Protein AF-A0A9W6GJ66-F1 (afdb_monomer)

pLDDT: mean 73.42, std 18.82, range [24.86, 97.56]

Nearest PDB structures (foldseek):
  5x00-assembly1_A  TM=7.335E-01  e=1.268E-03  Vibrio cholerae M66-2
  5v6d-assembly3_F  TM=7.049E-01  e=3.807E-03  Neisseria gonorrhoeae NCCP11945
  8otz-assembly1_AV  TM=6.444E-01  e=1.129E-03  Bos taurus
  1s57-assembly1_A  TM=6.517E-01  e=3.020E-03  Arabidopsis thaliana
  1nb2-assembly1_A  TM=6.080E-01  e=1.441E-02  Virgibacillus halodenitrificans

Foldseek 3Di:
DVVVCVVCCVVCVVVVVVVCCCVVPPADVVRVLVDQKDKDKDFLLVLVVLQADPVQRFGLDPVLLVVLVVPPQDLPDDLPEFEAEPSSHTPDDSSSSSSCLVVVHRIHMYMYGDVDDSDPPPRPDDDDPVSSVSVLQSNQLNDQKKKKKFAQLQVVVVVVLVVLCVVQWAWPDKWKKAFPDLQLLLVLLCQLCVPPDDPVRSVVLSVVRSVGGSIMMMIMIGRRRQPADPVPQFRPVVVVSLQVQLVVCQVVGPPRDSDRGMDIGGHPVSRVSNVVSSVCSVVSRMDTD

Solvent-accessible surface area (backbone atoms only — not comparable to full-atom values): 15997 Å² total; per-residue (Å²): 106,74,67,56,53,44,48,48,58,39,50,52,40,48,52,46,39,52,47,40,48,57,66,65,40,97,48,56,69,74,54,57,71,69,38,71,61,49,79,48,77,42,50,40,68,60,46,53,57,52,30,45,39,78,92,77,69,35,43,67,48,51,64,49,53,54,50,59,72,64,67,82,67,64,93,82,58,74,68,52,76,24,30,19,16,84,75,45,33,77,74,41,48,53,62,25,55,49,46,37,60,74,68,69,48,71,59,43,58,35,31,33,27,66,88,50,71,83,58,91,80,54,64,64,65,83,68,50,75,65,55,51,48,51,48,51,50,51,59,36,53,74,48,31,63,39,29,34,36,34,28,39,65,36,52,90,47,43,68,63,53,48,51,66,43,49,76,80,22,56,71,77,44,76,43,41,36,39,30,84,42,65,66,33,36,42,54,45,52,47,62,70,37,67,88,81,45,54,71,67,56,42,48,57,51,35,69,54,52,68,74,45,60,52,35,39,36,39,38,34,26,40,63,45,72,58,53,56,38,92,88,76,62,31,21,49,64,51,49,52,52,50,52,49,52,44,60,77,41,45,89,77,25,81,89,62,50,98,73,54,39,52,47,68,38,44,36,71,70,46,20,53,49,47,52,49,51,68,71,45,33,57,86,42,46,30,43,83,108

Mean predicted aligned error: 15.12 Å

Sequence (289 aa):
MRKLKKSLNKRLKTLEEAKNYYFNYNKTYKEIENLKSLKIKIDLETLFLRNYNEKRQEFYSVELLNRWNSRNFERDSEIGLVVVDRNFRILDNFEGVCTAFLLELDEIEISIDFSREVSEGTAIGDLSKDECRAFIELKNRCHSEAVSIVWAPAIKHIDEIKEEIEKNYPILKTYNIAFKDKDAFANYVKKIYEYDGTEEFIRIKTERLVKSEFRIIGIIYEIGDLQIDSKKGDSIKVGNLKDHIRRSYRERVDNYIFDVVYHAAFSREECLHLSEVLKDAEKYGGEFL

Secondary structure (DSSP, 8-state):
-HHHHHHHHHHHHHHHHHHHHHHHSSS-HHHHTT-SEEEEEEEHHHHHHTTEETTTTEES-HHHHHHHHH----TT---PPEEE-TT--EEE-HHHHHHHHHTT-SEEEEEEESS----TT----PPPHHHHHHHHHHHHHT--EEEEEEEHHHHTTHHHHHHHHHTTS-EEEEEEEEESSHHHHHHHHHHHTTTT--HHHHHHHHHHHTTS-SEEEEEEEE--S--B-TTT--BHHHHHHHHHHHHHHTTTSTT--TTSSEEE--SHHHHHHHHHHHHTGGGGTEEE-

Radius of gyration: 22.35 Å; Cα contacts (8 Å, |Δi|>4): 423; chains: 1; bounding box: 52×54×55 Å

Structure (mmCIF, N/CA/C/O backbone):
data_AF-A0A9W6GJ66-F1
#
_entry.id   AF-A0A9W6GJ66-F1
#
loop_
_atom_site.group_PDB
_atom_site.id
_atom_site.type_symbol
_atom_site.label_atom_id
_atom_site.label_alt_id
_atom_site.label_comp_id
_atom_site.label_asym_id
_atom_site.label_entity_id
_atom_site.label_seq_id
_atom_site.pdbx_PDB_ins_code
_atom_site.Cartn_x
_atom_site.Cartn_y
_atom_site.Cartn_z
_atom_site.occupancy
_atom_site.B_iso_or_equiv
_atom_site.auth_seq_id
_atom_site.auth_comp_id
_atom_site.auth_asym_id
_atom_site.auth_atom_id
_atom_site.pdbx_PDB_model_num
ATOM 1 N N . MET A 1 1 ? -8.617 -13.103 6.193 1.00 28.34 1 MET A N 1
ATOM 2 C CA . MET A 1 1 ? -7.286 -13.701 6.476 1.00 28.34 1 MET A CA 1
ATOM 3 C C . MET A 1 1 ? -6.880 -14.879 5.589 1.00 28.34 1 MET A C 1
ATOM 5 O O . MET A 1 1 ? -5.752 -14.880 5.118 1.00 28.34 1 MET A O 1
ATOM 9 N N . ARG A 1 2 ? -7.755 -15.854 5.286 1.00 24.86 2 ARG A N 1
ATOM 10 C CA . ARG A 1 2 ? -7.408 -17.042 4.469 1.00 24.86 2 ARG A CA 1
ATOM 11 C C . ARG A 1 2 ? -6.819 -16.728 3.081 1.00 24.86 2 ARG A C 1
ATOM 13 O O . ARG A 1 2 ? -5.950 -17.463 2.646 1.00 24.86 2 ARG A O 1
ATOM 20 N N . LYS A 1 3 ? -7.250 -15.646 2.411 1.00 29.59 3 LYS A N 1
ATOM 21 C CA . LYS A 1 3 ? -6.735 -15.204 1.092 1.00 29.59 3 LYS A CA 1
ATOM 22 C C . LYS A 1 3 ? -5.376 -14.484 1.157 1.00 29.59 3 LYS A C 1
ATOM 24 O O . LYS A 1 3 ? -4.545 -14.709 0.293 1.00 29.59 3 LYS A O 1
ATOM 29 N N . LEU A 1 4 ? -5.116 -13.692 2.204 1.00 27.69 4 LEU A N 1
ATOM 30 C CA . LEU A 1 4 ? -3.837 -12.992 2.399 1.00 27.69 4 LEU A CA 1
ATOM 31 C C . LEU A 1 4 ? -2.766 -13.930 2.966 1.00 27.69 4 LEU A C 1
ATOM 33 O O . LEU A 1 4 ? -1.654 -13.939 2.471 1.00 27.69 4 LEU A O 1
ATOM 37 N N . LYS A 1 5 ? -3.133 -14.806 3.912 1.00 28.55 5 LYS A N 1
ATOM 38 C CA . LYS A 1 5 ? -2.297 -15.936 4.334 1.00 28.55 5 LYS A CA 1
ATOM 39 C C . LYS A 1 5 ? -2.097 -16.916 3.177 1.00 28.55 5 LYS A C 1
ATOM 41 O O . LYS A 1 5 ? -1.026 -17.473 3.077 1.00 28.55 5 LYS A O 1
ATOM 46 N N . LYS A 1 6 ? -3.062 -17.076 2.257 1.00 34.59 6 LYS A N 1
ATOM 47 C CA . LYS A 1 6 ? -2.843 -17.792 0.986 1.00 34.59 6 LYS A CA 1
ATOM 48 C C . LYS A 1 6 ? -1.909 -17.050 0.040 1.00 34.59 6 LYS A C 1
ATOM 50 O O . LYS A 1 6 ? -1.208 -17.747 -0.649 1.00 34.59 6 LYS A O 1
ATOM 55 N N . SER A 1 7 ? -1.904 -15.718 -0.026 1.00 33.66 7 SER A N 1
ATOM 56 C CA . SER A 1 7 ? -1.027 -14.946 -0.925 1.00 33.66 7 SER A CA 1
ATOM 57 C C . SER A 1 7 ? 0.393 -14.818 -0.367 1.00 33.66 7 SER A C 1
ATOM 59 O O . SER A 1 7 ? 1.343 -15.079 -1.083 1.00 33.66 7 SER A O 1
ATOM 61 N N . LEU A 1 8 ? 0.559 -14.564 0.934 1.00 33.91 8 LEU A N 1
ATOM 62 C CA . LEU A 1 8 ? 1.846 -14.626 1.631 1.00 33.91 8 LEU A CA 1
ATOM 63 C C . LEU A 1 8 ? 2.346 -16.063 1.735 1.00 33.91 8 LEU A C 1
ATOM 65 O O . LEU A 1 8 ? 3.458 -16.291 1.319 1.00 33.91 8 LEU A O 1
ATOM 69 N N . ASN A 1 9 ? 1.536 -17.062 2.101 1.00 37.25 9 ASN A N 1
ATOM 70 C CA . ASN A 1 9 ? 1.899 -18.482 1.931 1.00 37.25 9 ASN A CA 1
ATOM 71 C C . ASN A 1 9 ? 1.753 -18.959 0.474 1.00 37.25 9 ASN A C 1
ATOM 73 O O . ASN A 1 9 ? 1.707 -20.159 0.257 1.00 37.25 9 ASN A O 1
ATOM 77 N N . LYS A 1 10 ? 1.606 -18.079 -0.524 1.00 41.00 10 LYS A N 1
ATOM 78 C CA . LYS A 1 10 ? 1.820 -18.395 -1.949 1.00 41.00 10 LYS A CA 1
ATOM 79 C C . LYS A 1 10 ? 3.086 -17.702 -2.417 1.00 41.00 10 LYS A C 1
ATOM 81 O O . LYS A 1 10 ? 3.799 -18.314 -3.159 1.00 41.00 10 LYS A O 1
ATOM 86 N N . ARG A 1 11 ? 3.457 -16.526 -1.906 1.00 41.50 11 ARG A N 1
ATOM 87 C CA . ARG A 1 11 ? 4.724 -15.819 -2.165 1.00 41.50 11 ARG A CA 1
ATOM 88 C C . ARG A 1 11 ? 5.883 -16.411 -1.363 1.00 41.50 11 ARG A C 1
ATOM 90 O O . ARG A 1 11 ? 6.895 -16.744 -1.951 1.00 41.50 11 ARG A O 1
ATOM 97 N N . LEU A 1 12 ? 5.706 -16.652 -0.062 1.00 37.84 12 LEU A N 1
ATOM 98 C CA . LEU A 1 12 ? 6.567 -17.504 0.766 1.00 37.84 12 LEU A CA 1
ATOM 99 C C . LEU A 1 12 ? 6.508 -18.942 0.306 1.00 37.84 12 LEU A C 1
ATOM 101 O O . LEU A 1 12 ? 7.546 -19.548 0.343 1.00 37.84 12 LEU A O 1
ATOM 105 N N . LYS A 1 13 ? 5.383 -19.485 -0.176 1.00 41.47 13 LYS A N 1
ATOM 106 C CA . LYS A 1 13 ? 5.377 -20.835 -0.761 1.00 41.47 13 LYS A CA 1
ATOM 107 C C . LYS A 1 13 ? 5.925 -20.864 -2.176 1.00 41.47 13 LYS A C 1
ATOM 109 O O . LYS A 1 13 ? 6.381 -21.909 -2.531 1.00 41.47 13 LYS A O 1
ATOM 114 N N . THR A 1 14 ? 5.980 -19.783 -2.948 1.00 44.72 14 THR A N 1
ATOM 115 C CA . THR A 1 14 ? 6.665 -19.703 -4.253 1.00 44.72 14 THR A CA 1
ATOM 116 C C . THR A 1 14 ? 8.146 -19.403 -4.051 1.00 44.72 14 THR A C 1
ATOM 118 O O . THR A 1 14 ? 8.953 -19.858 -4.839 1.00 44.72 14 THR A O 1
ATOM 121 N N . LEU A 1 15 ? 8.539 -18.704 -2.982 1.00 41.56 15 LEU A N 1
ATOM 122 C CA . LEU A 1 15 ? 9.934 -18.522 -2.566 1.00 41.56 15 LEU A CA 1
ATOM 123 C C . LEU A 1 15 ? 10.458 -19.739 -1.810 1.00 41.56 15 LEU A C 1
ATOM 125 O O . LEU A 1 15 ? 11.604 -20.105 -2.000 1.00 41.56 15 LEU A O 1
ATOM 129 N N . GLU A 1 16 ? 9.633 -20.384 -0.989 1.00 39.91 16 GLU A N 1
ATOM 130 C CA . GLU A 1 16 ? 9.868 -21.683 -0.366 1.00 39.91 16 GLU A CA 1
ATOM 131 C C . GLU A 1 16 ? 9.612 -22.807 -1.345 1.00 39.91 16 GLU A C 1
ATOM 133 O O . GLU A 1 16 ? 10.167 -23.839 -1.104 1.00 39.91 16 GLU A O 1
ATOM 138 N N . GLU A 1 17 ? 8.846 -22.692 -2.427 1.00 43.34 17 GLU A N 1
ATOM 139 C CA . GLU A 1 17 ? 8.802 -23.681 -3.514 1.00 43.34 17 GLU A CA 1
ATOM 140 C C . GLU A 1 17 ? 9.941 -23.384 -4.455 1.00 43.34 17 GLU A C 1
ATOM 142 O O . GLU A 1 17 ? 10.551 -24.327 -4.863 1.00 43.34 17 GLU A O 1
ATOM 147 N N . ALA A 1 18 ? 10.364 -22.153 -4.729 1.00 43.34 18 ALA A N 1
ATOM 148 C CA . ALA A 1 18 ? 11.621 -21.915 -5.436 1.00 43.34 18 ALA A CA 1
ATOM 149 C C . ALA A 1 18 ? 12.790 -22.452 -4.605 1.00 43.34 18 ALA A C 1
ATOM 151 O O . ALA A 1 18 ? 13.608 -23.185 -5.137 1.00 43.34 18 ALA A O 1
ATOM 152 N N . LYS A 1 19 ? 12.810 -22.197 -3.288 1.00 38.62 19 LYS A N 1
ATOM 153 C CA . LYS A 1 19 ? 13.792 -22.712 -2.319 1.00 38.62 19 LYS A CA 1
ATOM 154 C C . LYS A 1 19 ? 13.624 -24.216 -2.048 1.00 38.62 19 LYS A C 1
ATOM 156 O O . LYS A 1 19 ? 14.617 -24.909 -1.976 1.00 38.62 19 LYS A O 1
ATOM 161 N N . ASN A 1 20 ? 12.418 -24.768 -1.958 1.00 37.03 20 ASN A N 1
ATOM 162 C CA . ASN A 1 20 ? 12.130 -26.206 -1.798 1.00 37.03 20 ASN A CA 1
ATOM 163 C C . ASN A 1 20 ? 12.117 -26.934 -3.141 1.00 37.03 20 ASN A C 1
ATOM 165 O O . ASN A 1 20 ? 12.091 -28.143 -3.155 1.00 37.03 20 ASN A O 1
ATOM 169 N N . TYR A 1 21 ? 12.170 -26.265 -4.277 1.00 38.97 21 TYR A N 1
ATOM 170 C CA . TYR A 1 21 ? 12.518 -26.832 -5.578 1.00 38.97 21 TYR A CA 1
ATOM 171 C C . TYR A 1 21 ? 14.042 -26.778 -5.704 1.00 38.97 21 TYR A C 1
ATOM 173 O O . TYR A 1 21 ? 14.631 -27.737 -6.163 1.00 38.97 21 TYR A O 1
ATOM 181 N N . TYR A 1 22 ? 14.700 -25.765 -5.130 1.00 38.22 22 TYR A N 1
ATOM 182 C CA . TYR A 1 22 ? 16.136 -25.748 -4.807 1.00 38.22 22 TYR A CA 1
ATOM 183 C C . TYR A 1 22 ? 16.562 -26.845 -3.803 1.00 38.22 22 TYR A C 1
ATOM 185 O O . TYR A 1 22 ? 17.712 -27.267 -3.849 1.00 38.22 22 TYR A O 1
ATOM 193 N N . PHE A 1 23 ? 15.676 -27.288 -2.894 1.00 34.91 23 PHE A N 1
ATOM 194 C CA . PHE A 1 23 ? 15.980 -28.258 -1.822 1.00 34.91 23 PHE A CA 1
ATOM 195 C C . PHE A 1 23 ? 15.290 -29.636 -1.968 1.00 34.91 23 PHE A C 1
ATOM 197 O O . PHE A 1 23 ? 15.839 -30.613 -1.473 1.00 34.91 23 PHE A O 1
ATOM 204 N N . ASN A 1 24 ? 14.136 -29.753 -2.644 1.00 33.16 24 ASN A N 1
ATOM 205 C CA . ASN A 1 24 ? 13.394 -31.011 -2.881 1.00 33.16 24 ASN A CA 1
ATOM 206 C C . ASN A 1 24 ? 13.389 -31.463 -4.352 1.00 33.16 24 ASN A C 1
ATOM 208 O O . ASN A 1 24 ? 12.804 -32.508 -4.647 1.00 33.16 24 ASN A O 1
ATOM 212 N N . TYR A 1 25 ? 14.042 -30.760 -5.291 1.00 36.69 25 TYR A N 1
ATOM 213 C CA . TYR A 1 25 ? 14.542 -31.500 -6.450 1.00 36.69 25 TYR A CA 1
ATOM 214 C C . TYR A 1 25 ? 15.644 -32.419 -5.936 1.00 36.69 25 TYR A C 1
ATOM 216 O O . TYR A 1 25 ? 16.609 -31.959 -5.337 1.00 36.69 25 TYR A O 1
ATOM 224 N N . ASN A 1 26 ? 15.520 -33.715 -6.215 1.00 37.38 26 ASN A N 1
ATOM 225 C CA . ASN A 1 26 ? 16.532 -34.755 -5.974 1.00 37.38 26 ASN A CA 1
ATOM 226 C C . ASN A 1 26 ? 17.831 -34.551 -6.788 1.00 37.38 26 ASN A C 1
ATOM 228 O O . ASN A 1 26 ? 18.540 -35.505 -7.095 1.00 37.38 26 ASN A O 1
ATOM 232 N N . LYS A 1 27 ? 18.119 -33.308 -7.170 1.00 40.19 27 LYS A N 1
ATOM 233 C CA . LYS A 1 27 ? 19.326 -32.859 -7.829 1.00 40.19 27 LYS A CA 1
ATOM 234 C C . LYS A 1 27 ? 20.052 -31.943 -6.861 1.00 40.19 27 LYS A C 1
ATOM 236 O O . LYS A 1 27 ? 19.487 -30.957 -6.397 1.00 40.19 27 LYS A O 1
ATOM 241 N N . THR A 1 28 ? 21.290 -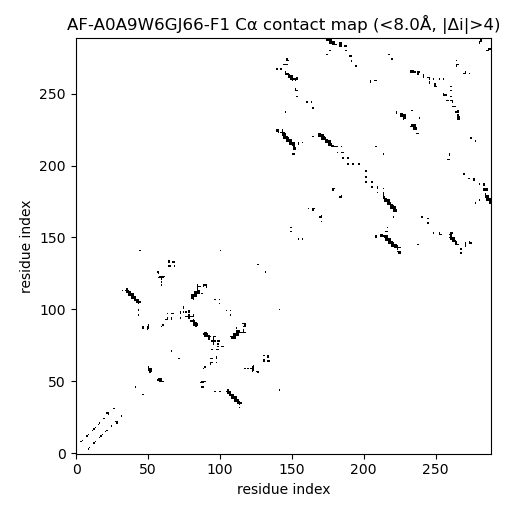32.277 -6.524 1.00 39.19 28 THR A N 1
ATOM 242 C CA . THR A 1 28 ? 22.111 -31.433 -5.645 1.00 39.19 28 THR A CA 1
ATOM 243 C C . THR A 1 28 ? 22.253 -30.014 -6.226 1.00 39.19 28 THR A C 1
AT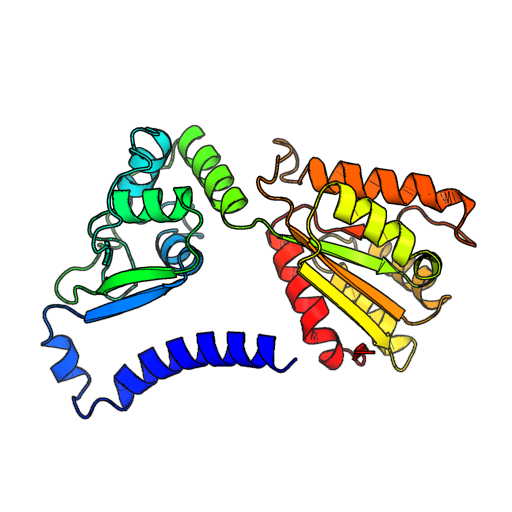OM 245 O O . THR A 1 28 ? 22.150 -29.835 -7.434 1.00 39.19 28 THR A O 1
ATOM 248 N N . TYR A 1 29 ? 22.522 -28.985 -5.408 1.00 39.19 29 TYR A N 1
ATOM 249 C CA . TYR A 1 29 ? 22.800 -27.608 -5.879 1.00 39.19 29 TYR A CA 1
ATOM 250 C C . TYR A 1 29 ? 23.784 -27.580 -7.078 1.00 39.19 29 TYR A C 1
ATOM 252 O O . TYR A 1 29 ? 23.568 -26.863 -8.052 1.00 39.19 29 TYR A O 1
ATOM 260 N N . LYS A 1 30 ? 24.779 -28.483 -7.069 1.00 39.50 30 LYS A N 1
ATOM 261 C CA . LYS A 1 30 ? 25.738 -28.738 -8.162 1.00 39.50 30 LYS A CA 1
ATOM 262 C C . LYS A 1 30 ? 25.120 -29.200 -9.488 1.00 39.50 30 LYS A C 1
ATOM 264 O O . LYS A 1 30 ? 25.700 -28.993 -10.544 1.00 39.50 30 LYS A O 1
ATOM 269 N N . GLU A 1 31 ? 23.985 -29.882 -9.462 1.00 41.50 31 GLU A N 1
ATOM 270 C CA . GLU A 1 31 ? 23.292 -30.372 -10.656 1.00 41.50 31 GLU A CA 1
ATOM 271 C C . GLU A 1 31 ? 22.353 -29.325 -11.270 1.00 41.50 31 GLU A C 1
ATOM 273 O O . GLU A 1 31 ? 22.073 -29.400 -12.466 1.00 41.50 31 GLU A O 1
ATOM 278 N N . ILE A 1 32 ? 21.892 -28.352 -10.476 1.00 43.31 32 ILE A N 1
ATOM 279 C CA . ILE A 1 32 ? 21.158 -27.169 -10.953 1.00 43.31 32 ILE A CA 1
ATOM 280 C C . ILE A 1 32 ? 22.129 -26.160 -11.574 1.00 43.31 32 ILE A C 1
ATOM 282 O O . ILE A 1 32 ? 21.812 -25.603 -12.618 1.00 43.31 32 ILE A O 1
ATOM 286 N N . GLU A 1 33 ? 23.342 -26.008 -11.028 1.00 43.47 33 GLU A N 1
ATOM 287 C CA . GLU A 1 33 ? 24.424 -25.244 -11.680 1.00 43.47 33 GLU A CA 1
ATOM 288 C C . GLU A 1 33 ? 24.783 -25.788 -13.077 1.00 43.47 33 GLU A C 1
ATOM 290 O O . GLU A 1 33 ? 25.274 -25.046 -13.923 1.00 43.47 33 GLU A O 1
ATOM 295 N N . ASN A 1 34 ? 24.490 -27.067 -13.350 1.00 46.84 34 ASN A N 1
ATOM 296 C CA . ASN A 1 34 ? 24.674 -27.678 -14.670 1.00 46.84 34 ASN A CA 1
ATOM 297 C C . ASN A 1 34 ? 23.487 -27.453 -15.630 1.00 46.84 34 ASN A C 1
ATOM 299 O O . ASN A 1 34 ? 23.559 -27.860 -16.794 1.00 46.84 34 ASN A O 1
ATOM 303 N N . LEU A 1 35 ? 22.378 -26.853 -15.179 1.00 50.88 35 LEU A N 1
ATOM 304 C CA . LEU A 1 35 ? 21.276 -26.472 -16.061 1.00 50.88 35 LEU A CA 1
ATOM 305 C C . LEU A 1 35 ? 21.650 -25.196 -16.816 1.00 50.88 35 LEU A C 1
ATOM 307 O O . LEU A 1 35 ? 22.024 -24.194 -16.219 1.00 50.88 35 LEU A O 1
ATOM 311 N N . LYS A 1 36 ? 21.489 -25.214 -18.143 1.00 56.62 36 LYS A N 1
ATOM 312 C CA . LYS A 1 36 ? 21.683 -24.010 -18.966 1.00 56.62 36 LYS A CA 1
ATOM 313 C C . LYS A 1 36 ? 20.636 -22.935 -18.668 1.00 56.62 36 LYS A C 1
ATOM 315 O O . LYS A 1 36 ? 20.955 -21.755 -18.732 1.00 56.62 36 LYS A O 1
ATOM 320 N N . SER A 1 37 ? 19.401 -23.338 -18.357 1.00 65.94 37 SER A N 1
ATOM 321 C CA . SER A 1 37 ? 18.327 -22.408 -18.012 1.00 65.94 37 SER A CA 1
ATOM 322 C C . SER A 1 37 ? 17.185 -23.039 -17.205 1.00 65.94 37 SER A C 1
ATOM 324 O O . SER A 1 37 ? 16.948 -24.248 -17.288 1.00 65.94 37 SER A O 1
ATOM 326 N N . LEU A 1 38 ? 16.469 -22.218 -16.426 1.00 70.12 38 LEU A N 1
ATOM 327 C CA . LEU A 1 38 ? 15.267 -22.592 -15.661 1.00 70.12 38 LEU A CA 1
ATOM 328 C C . LEU A 1 38 ? 14.129 -21.596 -15.916 1.00 70.12 38 LEU A C 1
ATOM 330 O O . LEU A 1 38 ? 14.312 -20.405 -15.694 1.00 70.12 38 LEU A O 1
ATOM 334 N N . LYS A 1 39 ? 12.942 -22.075 -16.308 1.00 77.12 39 LYS A N 1
ATOM 335 C CA . LYS A 1 39 ? 11.761 -21.221 -16.510 1.00 77.12 39 LYS A CA 1
ATOM 336 C C . LYS A 1 39 ? 10.863 -21.170 -15.279 1.00 77.12 39 LYS A C 1
ATOM 338 O O . LYS A 1 39 ? 10.482 -22.224 -14.772 1.00 77.12 39 LYS A O 1
ATOM 343 N N . ILE A 1 40 ? 10.488 -19.971 -14.839 1.00 78.50 40 ILE A N 1
ATOM 344 C CA . ILE A 1 40 ? 9.535 -19.749 -13.741 1.00 78.50 40 ILE A CA 1
ATOM 345 C C . ILE A 1 40 ? 8.648 -18.532 -14.026 1.00 78.50 40 ILE A C 1
ATOM 347 O O . ILE A 1 40 ? 8.987 -17.700 -14.860 1.00 78.50 40 ILE A O 1
ATOM 351 N N . LYS A 1 41 ? 7.535 -18.394 -13.300 1.00 78.31 41 LYS A N 1
ATOM 352 C CA . LYS A 1 41 ? 6.772 -17.141 -13.247 1.00 78.31 41 LYS A CA 1
ATOM 353 C C . LYS A 1 41 ? 7.185 -16.327 -12.031 1.00 78.31 41 LYS A C 1
ATOM 355 O O . LYS A 1 41 ? 7.375 -16.892 -10.953 1.00 78.31 41 LYS A O 1
ATOM 360 N N . ILE A 1 42 ? 7.309 -15.019 -12.206 1.00 73.00 42 ILE A N 1
ATOM 361 C CA . ILE A 1 42 ? 7.643 -14.080 -11.138 1.00 73.00 42 ILE A CA 1
ATOM 362 C C . ILE A 1 42 ? 6.687 -12.890 -11.163 1.00 73.00 42 ILE A C 1
ATOM 364 O O . ILE A 1 42 ? 6.253 -12.456 -12.226 1.00 73.00 42 ILE A O 1
ATOM 368 N N . ASP A 1 43 ? 6.381 -12.380 -9.975 1.00 77.56 43 ASP A N 1
ATOM 369 C CA . ASP A 1 43 ? 5.688 -11.112 -9.758 1.00 77.56 43 ASP A CA 1
ATOM 370 C C . ASP A 1 43 ? 6.461 -9.979 -10.460 1.00 77.56 43 ASP A C 1
ATOM 372 O O . ASP A 1 43 ? 7.671 -9.816 -10.258 1.00 77.56 43 ASP A O 1
ATOM 376 N N . LEU A 1 44 ? 5.779 -9.255 -11.350 1.00 74.81 44 LEU A N 1
ATOM 377 C CA . LEU A 1 44 ? 6.414 -8.295 -12.258 1.00 74.81 44 LEU A CA 1
ATOM 378 C C . LEU A 1 44 ? 7.065 -7.128 -11.491 1.00 74.81 44 LEU A C 1
ATOM 380 O O . LEU A 1 44 ? 8.180 -6.711 -11.817 1.00 74.81 44 LEU A O 1
ATOM 384 N N . GLU A 1 45 ? 6.424 -6.666 -10.413 1.00 66.25 45 GLU A N 1
ATOM 385 C CA . GLU A 1 45 ? 6.971 -5.648 -9.508 1.00 66.25 45 GLU A CA 1
ATOM 386 C C . GLU A 1 45 ? 8.261 -6.147 -8.837 1.00 66.25 45 GLU A C 1
ATOM 388 O O . GLU A 1 45 ? 9.271 -5.441 -8.791 1.00 66.25 45 GLU A O 1
ATOM 393 N N . THR A 1 46 ? 8.265 -7.399 -8.376 1.00 69.06 46 THR A N 1
ATOM 394 C CA . THR A 1 46 ? 9.445 -8.032 -7.777 1.00 69.06 46 THR A CA 1
ATOM 395 C C . THR A 1 46 ? 10.612 -8.099 -8.760 1.00 69.06 46 THR A C 1
ATOM 397 O O . THR A 1 46 ? 11.743 -7.777 -8.384 1.00 69.06 46 THR A O 1
ATOM 400 N N . LEU A 1 47 ? 10.363 -8.493 -10.014 1.00 80.44 47 LEU A N 1
ATOM 401 C CA . LEU A 1 47 ? 11.393 -8.532 -11.054 1.00 80.44 47 LEU A CA 1
ATOM 402 C C . LEU A 1 47 ? 11.986 -7.139 -11.298 1.00 80.44 47 LEU A C 1
ATOM 404 O O . LEU A 1 47 ? 13.203 -6.980 -11.376 1.00 80.44 47 LEU A O 1
ATOM 408 N N . PHE A 1 48 ? 11.143 -6.117 -11.365 1.00 74.81 48 PHE A N 1
ATOM 409 C CA . PHE A 1 48 ? 11.579 -4.745 -11.589 1.00 74.81 48 PHE A CA 1
ATOM 410 C C . PHE A 1 48 ? 12.416 -4.184 -10.438 1.00 74.81 48 PHE A C 1
ATOM 412 O O . PHE A 1 48 ? 13.505 -3.659 -10.669 1.00 74.81 48 PHE A O 1
ATOM 419 N N . LEU A 1 49 ? 11.977 -4.371 -9.190 1.00 68.44 49 LEU A N 1
ATOM 420 C CA . LEU A 1 49 ? 12.714 -3.908 -8.010 1.00 68.44 49 LEU A CA 1
ATOM 421 C C . LEU A 1 49 ? 14.090 -4.576 -7.878 1.00 68.44 49 LEU A C 1
ATOM 423 O O . LEU A 1 49 ? 15.037 -3.944 -7.417 1.00 68.44 49 LEU A O 1
ATOM 427 N N . ARG A 1 50 ? 14.240 -5.827 -8.332 1.00 72.19 50 ARG A N 1
ATOM 428 C CA . ARG A 1 50 ? 15.538 -6.531 -8.368 1.00 72.19 50 ARG A CA 1
ATOM 429 C C . ARG A 1 50 ? 16.539 -5.926 -9.350 1.00 72.19 50 ARG A C 1
ATOM 431 O O . ARG A 1 50 ? 17.735 -6.180 -9.228 1.00 72.19 50 ARG A O 1
ATOM 438 N N . ASN A 1 51 ? 16.063 -5.117 -10.292 1.00 77.38 51 ASN A N 1
ATOM 439 C CA . ASN A 1 51 ? 16.883 -4.447 -11.294 1.00 77.38 51 ASN A CA 1
ATOM 440 C C . ASN A 1 51 ? 17.268 -3.012 -10.902 1.00 77.38 51 ASN A C 1
ATOM 442 O O . ASN A 1 51 ? 17.996 -2.366 -11.653 1.00 77.38 51 ASN A O 1
ATOM 446 N N . TYR A 1 52 ? 16.870 -2.552 -9.711 1.00 71.12 52 TYR A N 1
ATOM 447 C CA . TYR A 1 52 ? 17.214 -1.243 -9.162 1.00 71.12 52 TYR A CA 1
ATOM 448 C C . TYR A 1 52 ? 18.160 -1.364 -7.959 1.00 71.12 52 TYR A C 1
ATOM 450 O O . TYR A 1 52 ? 17.919 -2.120 -7.017 1.00 71.12 52 TYR A O 1
ATOM 458 N N . ASN A 1 53 ? 19.242 -0.591 -7.970 1.00 66.69 53 ASN A N 1
ATOM 459 C CA . ASN A 1 53 ? 20.161 -0.452 -6.853 1.00 66.69 53 ASN A CA 1
ATOM 460 C C . ASN A 1 53 ? 19.795 0.789 -6.038 1.00 66.69 53 ASN A C 1
ATOM 462 O O . ASN A 1 53 ? 20.199 1.904 -6.358 1.00 66.69 53 ASN A O 1
ATOM 466 N N . GLU A 1 54 ? 19.076 0.583 -4.938 1.00 60.41 54 GLU A N 1
ATOM 467 C CA . GLU A 1 54 ? 18.601 1.669 -4.076 1.00 60.41 54 GLU A CA 1
ATOM 468 C C . GLU A 1 54 ? 19.728 2.528 -3.489 1.00 60.41 54 GLU A C 1
ATOM 470 O O . GLU A 1 54 ? 19.593 3.747 -3.406 1.00 60.41 54 GLU A O 1
ATOM 475 N N . LYS A 1 55 ? 20.868 1.919 -3.136 1.00 58.66 55 LYS A N 1
ATOM 476 C CA . LYS A 1 55 ? 22.003 2.647 -2.545 1.00 58.66 55 LYS A CA 1
ATOM 477 C C . LYS A 1 55 ? 22.666 3.593 -3.536 1.00 58.66 55 LYS A C 1
ATOM 479 O O . LYS A 1 55 ? 23.186 4.626 -3.129 1.00 58.66 55 LYS A O 1
ATOM 484 N N . ARG A 1 56 ? 22.694 3.201 -4.810 1.00 59.38 56 ARG A N 1
ATOM 485 C CA . ARG A 1 56 ? 23.329 3.968 -5.887 1.00 59.38 56 ARG A CA 1
ATOM 486 C C . ARG A 1 56 ? 22.338 4.820 -6.671 1.00 59.38 56 ARG A C 1
ATOM 488 O O . ARG A 1 56 ? 22.763 5.706 -7.388 1.00 59.38 56 ARG A O 1
ATOM 495 N N . GLN A 1 57 ? 21.040 4.579 -6.498 1.00 59.41 57 GLN A N 1
ATOM 496 C CA . GLN A 1 57 ? 19.975 5.168 -7.309 1.00 59.41 57 GLN A CA 1
ATOM 497 C C . GLN A 1 57 ? 20.141 4.889 -8.811 1.00 59.41 57 GLN A C 1
ATOM 499 O O . GLN A 1 57 ? 19.807 5.712 -9.655 1.00 59.41 57 GLN A O 1
ATOM 504 N N . GLU A 1 58 ? 20.643 3.702 -9.148 1.00 62.62 58 GLU A N 1
ATOM 505 C CA . GLU A 1 58 ? 20.966 3.292 -10.517 1.00 62.62 58 GLU A CA 1
ATOM 506 C C . GLU A 1 58 ? 20.256 1.975 -10.854 1.00 62.62 58 GLU A C 1
ATOM 508 O O . GLU A 1 58 ? 20.050 1.130 -9.980 1.00 62.62 58 GLU A O 1
ATOM 513 N N . PHE A 1 59 ? 19.927 1.752 -12.126 1.00 65.69 59 PHE A N 1
ATOM 514 C CA . PHE A 1 59 ? 19.529 0.424 -12.593 1.00 65.69 59 PHE A CA 1
ATOM 515 C C . PHE A 1 59 ? 20.749 -0.425 -12.920 1.00 65.69 59 PHE A C 1
ATOM 517 O O . PHE A 1 59 ? 21.730 0.058 -13.478 1.00 65.69 59 PHE A O 1
ATOM 524 N N . TYR A 1 60 ? 20.637 -1.729 -12.682 1.00 65.44 60 TYR A N 1
ATOM 525 C CA . TYR A 1 60 ? 21.615 -2.692 -13.188 1.00 65.44 60 TYR A CA 1
ATOM 526 C C . TYR A 1 60 ? 21.603 -2.783 -14.728 1.00 65.44 60 TYR A C 1
ATOM 528 O O . TYR A 1 60 ? 22.550 -3.301 -15.312 1.00 65.44 60 TYR A O 1
ATOM 536 N N . SER A 1 61 ? 20.558 -2.258 -15.384 1.00 66.94 61 SER A N 1
ATOM 537 C CA . SER A 1 61 ? 20.474 -2.099 -16.838 1.00 66.94 61 SER A CA 1
ATOM 538 C C . SER A 1 61 ? 19.804 -0.775 -17.225 1.00 66.94 61 SER A C 1
ATOM 540 O O . SER A 1 61 ? 18.601 -0.594 -17.032 1.00 66.94 61 SER A O 1
ATOM 542 N N . VAL A 1 62 ? 20.570 0.132 -17.837 1.00 65.81 62 VAL A N 1
ATOM 543 C CA . VAL A 1 62 ? 20.051 1.362 -18.469 1.00 65.81 62 VAL A CA 1
ATOM 544 C C . VAL A 1 62 ? 19.161 1.064 -19.673 1.00 65.81 62 VAL A C 1
ATOM 546 O O . VAL A 1 62 ? 18.304 1.866 -20.035 1.00 65.81 62 VAL A O 1
ATOM 549 N N . GLU A 1 63 ? 19.300 -0.117 -20.274 1.00 67.44 63 GLU A N 1
ATOM 550 C CA . GLU A 1 63 ? 18.513 -0.505 -21.438 1.00 67.44 63 GLU A CA 1
ATOM 551 C C . GLU A 1 63 ? 17.015 -0.607 -21.122 1.00 67.44 63 GLU A C 1
ATOM 553 O O . GLU A 1 63 ? 16.198 -0.204 -21.946 1.00 67.44 63 GLU A O 1
ATOM 558 N N . LEU A 1 64 ? 16.645 -1.047 -19.911 1.00 72.12 64 LEU A N 1
ATOM 559 C CA . LEU A 1 64 ? 15.246 -1.096 -19.473 1.00 72.12 64 LEU A CA 1
ATOM 560 C C . LEU A 1 64 ? 14.608 0.302 -19.442 1.00 72.12 64 LEU A C 1
ATOM 562 O O . LEU A 1 64 ? 13.487 0.486 -19.913 1.00 72.12 64 LEU A O 1
ATOM 566 N N . LEU A 1 65 ? 15.336 1.289 -18.914 1.00 66.50 65 LEU A N 1
ATOM 567 C CA . LEU A 1 65 ? 14.873 2.673 -18.810 1.00 66.50 65 LEU A CA 1
ATOM 568 C C . LEU A 1 65 ? 14.848 3.376 -20.164 1.00 66.50 65 LEU A C 1
ATOM 570 O O . LEU A 1 65 ? 13.856 4.018 -20.502 1.00 66.50 65 LEU A O 1
ATOM 574 N N . ASN A 1 66 ? 15.913 3.230 -20.954 1.00 69.12 66 ASN A N 1
ATOM 575 C CA . ASN A 1 66 ? 15.986 3.790 -22.303 1.00 69.12 66 ASN A CA 1
ATOM 576 C C . ASN A 1 66 ? 14.855 3.278 -23.174 1.00 69.12 66 ASN A C 1
ATOM 578 O O . ASN A 1 66 ? 14.225 4.056 -23.894 1.00 69.12 66 ASN A O 1
ATOM 582 N N . ARG A 1 67 ? 14.573 1.976 -23.071 1.00 71.12 67 ARG A N 1
ATOM 583 C CA . ARG A 1 67 ? 13.405 1.405 -23.708 1.00 71.12 67 ARG A CA 1
ATOM 584 C C . ARG A 1 67 ? 12.165 2.094 -23.154 1.00 71.12 67 ARG A C 1
ATOM 586 O O . ARG A 1 67 ? 11.565 2.855 -23.908 1.00 71.12 67 ARG A O 1
ATOM 593 N N . TRP A 1 68 ? 11.838 1.966 -21.873 1.00 70.00 68 TRP A N 1
ATOM 594 C CA . TRP A 1 68 ? 10.644 2.597 -21.292 1.00 70.00 68 TRP A CA 1
ATOM 595 C C . TRP A 1 68 ? 10.400 4.053 -21.758 1.00 70.00 68 TRP A C 1
ATOM 597 O O . TRP A 1 68 ? 9.296 4.396 -22.188 1.00 70.00 68 TRP A O 1
ATOM 607 N N . ASN A 1 69 ? 11.450 4.878 -21.778 1.00 65.56 69 ASN A N 1
ATOM 608 C CA . ASN A 1 69 ? 11.413 6.281 -22.200 1.00 65.56 69 ASN A CA 1
ATOM 609 C C . ASN A 1 69 ? 11.139 6.502 -23.682 1.00 65.56 69 ASN A C 1
ATOM 611 O O . ASN A 1 69 ? 10.471 7.470 -24.042 1.00 65.56 69 ASN A O 1
ATOM 615 N N . SER A 1 70 ? 11.636 5.623 -24.548 1.00 66.44 70 SER A N 1
ATOM 616 C CA . SER A 1 70 ? 11.410 5.741 -25.987 1.00 66.44 70 SER A CA 1
ATOM 617 C C . SER A 1 70 ? 9.931 5.617 -26.367 1.00 66.44 70 SER A C 1
ATOM 619 O O . SER A 1 70 ? 9.565 6.055 -27.453 1.00 66.44 70 SER A O 1
ATOM 621 N N . ARG A 1 71 ? 9.085 5.039 -25.490 1.00 59.44 71 ARG A N 1
ATOM 622 C CA . ARG A 1 71 ? 7.651 4.756 -25.719 1.00 59.44 71 ARG A CA 1
ATOM 623 C C . ARG A 1 71 ? 7.352 4.059 -27.062 1.00 59.44 71 ARG A C 1
ATOM 625 O O . ARG A 1 71 ? 6.200 4.018 -27.481 1.00 59.44 71 ARG A O 1
ATOM 632 N N . ASN A 1 72 ? 8.365 3.481 -27.706 1.00 57.25 72 ASN A N 1
ATOM 633 C CA . ASN A 1 72 ? 8.288 2.809 -29.000 1.00 57.25 72 ASN A CA 1
ATOM 634 C C . ASN A 1 72 ? 8.066 1.301 -28.812 1.00 57.25 72 ASN A C 1
ATOM 636 O O . ASN A 1 72 ? 8.799 0.494 -29.374 1.00 57.25 72 ASN A O 1
ATOM 640 N N . PHE A 1 73 ? 7.077 0.923 -28.002 1.00 64.12 73 PHE A N 1
ATOM 641 C CA . PHE A 1 73 ? 6.652 -0.475 -27.864 1.00 64.12 73 PHE A CA 1
ATOM 642 C C . PHE A 1 73 ? 5.241 -0.587 -28.401 1.00 64.12 73 PHE A C 1
ATOM 644 O O . PHE A 1 73 ? 4.352 0.160 -27.980 1.00 64.12 73 PHE A O 1
ATOM 651 N N . GLU A 1 74 ? 5.038 -1.491 -29.351 1.00 59.12 74 GLU A N 1
ATOM 652 C CA . GLU A 1 74 ? 3.708 -1.783 -29.860 1.00 59.12 74 GLU A CA 1
ATOM 653 C C . GLU A 1 74 ? 2.915 -2.491 -28.753 1.00 59.12 74 GLU A C 1
ATOM 655 O O . GLU A 1 74 ? 3.398 -3.428 -28.122 1.00 59.12 74 GLU A O 1
ATOM 660 N N . ARG A 1 75 ? 1.679 -2.044 -28.488 1.00 55.91 75 ARG A N 1
ATOM 661 C CA . ARG A 1 75 ? 0.793 -2.714 -27.512 1.00 55.91 75 ARG A CA 1
ATOM 662 C C . ARG A 1 75 ? 0.506 -4.175 -27.877 1.00 55.91 75 ARG A C 1
ATOM 664 O O . ARG A 1 75 ? 0.104 -4.935 -27.003 1.00 55.91 75 ARG A O 1
ATOM 671 N N . ASP A 1 76 ? 0.733 -4.531 -29.137 1.00 56.41 76 ASP A N 1
ATOM 672 C CA . ASP A 1 76 ? 0.537 -5.867 -29.691 1.00 56.41 76 ASP A CA 1
ATOM 673 C C . ASP A 1 76 ? 1.832 -6.704 -29.712 1.00 56.41 76 ASP A C 1
ATOM 675 O O . ASP A 1 76 ? 1.817 -7.835 -30.199 1.00 56.41 76 ASP A O 1
ATOM 679 N N . SER A 1 77 ? 2.950 -6.188 -29.179 1.00 64.75 77 SER A N 1
ATOM 680 C CA . SER A 1 77 ? 4.190 -6.957 -29.049 1.00 64.75 77 SER A CA 1
ATOM 681 C C .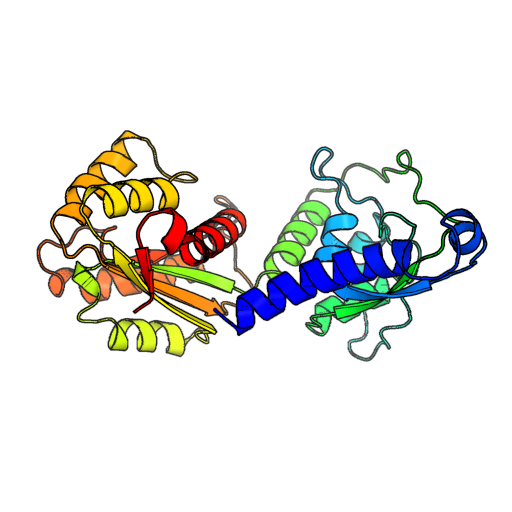 SER A 1 77 ? 3.966 -8.178 -28.152 1.00 64.75 77 SER A C 1
ATOM 683 O O . SER A 1 77 ? 3.478 -8.070 -27.024 1.00 64.75 77 SER A O 1
ATOM 685 N N . GLU A 1 78 ? 4.351 -9.363 -28.628 1.00 72.38 78 GLU A N 1
ATOM 686 C CA . GLU A 1 78 ? 4.331 -10.562 -27.794 1.00 72.38 78 GLU A CA 1
ATOM 687 C C . GLU A 1 78 ? 5.283 -10.380 -26.603 1.00 72.38 78 GLU A C 1
ATOM 689 O O . GLU A 1 78 ? 6.459 -10.042 -26.771 1.00 72.38 78 GLU A O 1
ATOM 694 N N . ILE A 1 79 ? 4.794 -10.655 -25.387 1.00 74.25 79 ILE A N 1
ATOM 695 C CA . ILE A 1 79 ? 5.643 -10.773 -24.196 1.00 74.25 79 ILE A CA 1
ATOM 696 C C . ILE A 1 79 ? 6.433 -12.071 -24.353 1.00 74.25 79 ILE A C 1
ATOM 698 O O . ILE A 1 79 ? 6.049 -13.134 -23.864 1.00 74.25 79 ILE A O 1
ATOM 702 N N . GLY A 1 80 ? 7.520 -11.992 -25.119 1.00 79.88 80 GLY A N 1
ATOM 703 C CA . GLY A 1 80 ? 8.467 -13.084 -25.267 1.00 79.88 80 GLY A CA 1
ATOM 704 C C . GLY A 1 80 ? 9.040 -13.501 -23.911 1.00 79.88 80 GLY A C 1
ATOM 705 O O . GLY A 1 80 ? 8.878 -12.830 -22.890 1.00 79.88 80 GLY A O 1
ATOM 706 N N . LEU A 1 81 ? 9.777 -14.605 -23.896 1.00 86.06 81 LEU A N 1
ATOM 707 C CA . LEU A 1 81 ? 10.451 -15.079 -22.690 1.00 86.06 81 LEU A CA 1
ATOM 708 C C . LEU A 1 81 ? 11.496 -14.056 -22.214 1.00 86.06 81 LEU A C 1
ATOM 710 O O . LEU A 1 81 ? 12.377 -13.677 -22.985 1.00 86.06 81 LEU A O 1
ATOM 714 N N . VAL A 1 82 ? 11.416 -13.618 -20.957 1.00 89.19 82 VAL A N 1
ATOM 715 C CA . VAL A 1 82 ? 12.404 -12.701 -20.365 1.00 89.19 82 VAL A CA 1
ATOM 716 C C . VAL A 1 82 ? 13.560 -13.496 -19.782 1.00 89.19 82 VAL A C 1
ATOM 718 O O . VAL A 1 82 ? 13.338 -14.436 -19.026 1.00 89.19 82 VAL A O 1
ATOM 721 N N . VAL A 1 83 ? 14.802 -13.147 -20.114 1.00 87.88 83 VAL A N 1
ATOM 722 C CA . VAL A 1 83 ? 15.979 -13.866 -19.599 1.00 87.88 83 VAL A CA 1
ATOM 723 C C . VAL A 1 83 ? 16.577 -13.076 -18.447 1.00 87.88 83 VAL A C 1
ATOM 725 O O . VAL A 1 83 ? 16.770 -11.868 -18.564 1.00 87.88 83 VAL A O 1
ATOM 728 N N . VAL A 1 84 ? 16.878 -13.743 -17.336 1.00 86.38 84 VAL A N 1
ATOM 729 C CA . VAL A 1 84 ? 17.446 -13.123 -16.131 1.00 86.38 84 VAL A CA 1
ATOM 730 C C . VAL A 1 84 ? 18.655 -13.902 -15.631 1.00 86.38 84 VAL A C 1
ATOM 732 O O . VAL A 1 84 ? 18.790 -15.082 -15.935 1.00 86.38 84 VAL A O 1
ATOM 735 N N . ASP A 1 85 ? 19.524 -13.273 -14.848 1.00 84.06 85 ASP A N 1
ATOM 736 C CA . ASP A 1 85 ? 20.601 -13.970 -14.146 1.00 84.06 85 ASP A CA 1
ATOM 737 C C . ASP A 1 85 ? 20.109 -14.647 -12.853 1.00 84.06 85 ASP A C 1
ATOM 739 O O . ASP A 1 85 ? 18.942 -14.550 -12.458 1.00 84.06 85 ASP A O 1
ATOM 743 N N . ARG A 1 86 ? 21.024 -15.316 -12.142 1.00 75.81 86 ARG A N 1
ATOM 744 C CA . ARG A 1 86 ? 20.754 -15.966 -10.844 1.00 75.81 86 ARG A CA 1
ATOM 745 C C . ARG A 1 86 ? 20.235 -15.027 -9.744 1.00 75.81 86 ARG A C 1
ATOM 747 O O . ARG A 1 86 ? 19.679 -15.501 -8.756 1.00 75.81 86 ARG A O 1
ATOM 754 N N . ASN A 1 87 ? 20.423 -13.718 -9.898 1.00 74.19 87 ASN A N 1
ATOM 755 C CA . ASN A 1 87 ? 19.955 -12.681 -8.982 1.00 74.19 87 ASN A CA 1
ATOM 756 C C . ASN A 1 87 ? 18.674 -11.995 -9.483 1.00 74.19 87 ASN A C 1
ATOM 758 O O . ASN A 1 87 ? 18.249 -11.002 -8.888 1.00 74.19 87 ASN A O 1
ATOM 762 N N . PHE A 1 88 ? 18.043 -12.533 -10.533 1.00 76.31 88 PHE A N 1
ATOM 763 C CA . PHE A 1 88 ? 16.860 -11.977 -11.192 1.00 76.31 88 PHE A CA 1
ATOM 764 C C . PHE A 1 88 ? 17.105 -10.619 -11.869 1.00 76.31 88 PHE A C 1
ATOM 766 O O . PHE A 1 88 ? 16.173 -9.836 -12.065 1.00 76.31 88 PHE A O 1
ATOM 773 N N . ARG A 1 89 ? 18.352 -10.327 -12.254 1.00 84.31 89 ARG A N 1
ATOM 774 C CA . ARG A 1 89 ? 18.680 -9.152 -13.068 1.00 84.31 89 ARG A CA 1
ATOM 775 C C . ARG A 1 89 ? 18.447 -9.487 -14.539 1.00 84.31 89 ARG A C 1
ATOM 777 O O . ARG A 1 89 ? 18.851 -10.552 -14.994 1.00 84.31 89 ARG A O 1
ATOM 784 N N . ILE A 1 90 ? 17.771 -8.612 -15.273 1.00 86.31 90 ILE A N 1
ATOM 785 C CA . ILE A 1 90 ? 17.357 -8.862 -16.656 1.00 86.31 90 ILE A CA 1
ATOM 786 C C . ILE A 1 90 ? 18.593 -8.862 -17.564 1.00 86.31 90 ILE A C 1
ATOM 788 O O . ILE A 1 90 ? 19.371 -7.910 -17.582 1.00 86.31 90 ILE A O 1
ATOM 792 N N . LEU A 1 91 ? 18.759 -9.954 -18.306 1.00 84.88 91 LEU A N 1
ATOM 793 C CA . LEU A 1 91 ? 19.832 -10.194 -19.270 1.00 84.88 91 LEU A CA 1
ATOM 794 C C . LEU A 1 91 ? 19.380 -9.999 -20.719 1.00 84.88 91 LEU A C 1
ATOM 796 O O . LEU A 1 91 ? 20.226 -9.738 -21.575 1.00 84.88 91 LEU A O 1
ATOM 800 N N . ASP A 1 92 ? 18.092 -10.219 -20.997 1.00 86.44 92 ASP A N 1
ATOM 801 C CA . ASP A 1 92 ? 17.509 -10.122 -22.334 1.00 86.44 92 ASP A CA 1
ATOM 802 C C . ASP A 1 92 ? 15.990 -9.889 -22.273 1.00 86.44 92 ASP A C 1
ATOM 804 O O . ASP A 1 92 ? 15.334 -10.203 -21.275 1.00 86.44 92 ASP A O 1
ATOM 808 N N . ASN A 1 93 ? 15.441 -9.382 -23.378 1.00 86.19 93 ASN A N 1
ATOM 809 C CA . ASN A 1 93 ? 14.030 -9.078 -23.593 1.00 86.19 93 ASN A CA 1
ATOM 810 C C . ASN A 1 93 ? 13.449 -8.052 -22.596 1.00 86.19 93 ASN A C 1
ATOM 812 O O . ASN A 1 93 ? 12.385 -8.226 -22.001 1.00 86.19 93 ASN A O 1
ATOM 816 N N . PHE A 1 94 ? 14.151 -6.926 -22.454 1.00 83.94 94 PHE A N 1
ATOM 817 C CA . PHE A 1 94 ? 13.681 -5.749 -21.714 1.00 83.94 94 PHE A CA 1
ATOM 818 C C . PHE A 1 94 ? 12.342 -5.212 -22.241 1.00 83.94 94 PHE A C 1
ATOM 820 O O . PHE A 1 94 ? 11.527 -4.712 -21.472 1.00 83.94 94 PHE A O 1
ATOM 827 N N . GLU A 1 95 ? 12.096 -5.345 -23.545 1.00 81.56 95 GLU A N 1
ATOM 828 C CA . GLU A 1 95 ? 10.829 -4.964 -24.172 1.00 81.56 95 GLU A CA 1
ATOM 829 C C . GLU A 1 95 ? 9.657 -5.810 -23.679 1.00 81.56 95 GLU A C 1
ATOM 831 O O . GLU A 1 95 ? 8.607 -5.249 -23.384 1.00 81.56 95 GLU A O 1
ATOM 836 N N . GLY A 1 96 ? 9.838 -7.119 -23.492 1.00 84.19 96 GLY A N 1
ATOM 837 C CA . GLY A 1 96 ? 8.832 -7.975 -22.865 1.00 84.19 96 GLY A CA 1
ATOM 838 C C . GLY A 1 96 ? 8.484 -7.517 -21.448 1.00 84.19 96 GLY A C 1
ATOM 839 O O . GLY A 1 96 ? 7.312 -7.505 -21.082 1.00 84.19 96 GLY A O 1
ATOM 840 N N . VAL A 1 97 ? 9.471 -7.048 -20.675 1.00 84.00 97 VAL A N 1
ATOM 841 C CA . VAL A 1 97 ? 9.238 -6.467 -19.339 1.00 84.00 97 VAL A CA 1
ATOM 842 C C . VAL A 1 97 ? 8.448 -5.159 -19.436 1.00 84.00 97 VAL A C 1
ATOM 844 O O . VAL A 1 97 ? 7.445 -5.002 -18.744 1.00 84.00 97 VAL A O 1
ATOM 847 N N . CYS A 1 98 ? 8.848 -4.233 -20.312 1.00 78.88 98 CYS A N 1
ATOM 848 C CA . CYS A 1 98 ? 8.117 -2.979 -20.528 1.00 78.88 98 CYS A CA 1
ATOM 849 C C . CYS A 1 98 ? 6.684 -3.225 -21.030 1.00 78.88 98 CYS A C 1
ATOM 851 O O . CYS A 1 98 ? 5.752 -2.569 -20.574 1.00 78.88 98 CYS A O 1
ATOM 853 N N . THR A 1 99 ? 6.499 -4.189 -21.928 1.00 78.94 99 THR A N 1
ATOM 854 C CA . THR A 1 99 ? 5.195 -4.565 -22.489 1.00 78.94 99 THR A CA 1
ATOM 855 C C . THR A 1 99 ? 4.308 -5.206 -21.429 1.00 78.94 99 THR A C 1
ATOM 857 O O . THR A 1 99 ? 3.144 -4.839 -21.309 1.00 78.94 99 THR A O 1
ATOM 860 N N . ALA A 1 100 ? 4.859 -6.083 -20.584 1.00 81.69 100 ALA A N 1
ATOM 861 C CA . ALA A 1 100 ? 4.136 -6.638 -19.442 1.00 81.69 100 ALA A CA 1
ATOM 862 C C . ALA A 1 100 ? 3.666 -5.548 -18.467 1.00 81.69 100 ALA A C 1
ATOM 864 O O . ALA A 1 100 ? 2.548 -5.630 -17.964 1.00 81.69 100 ALA A O 1
ATOM 865 N N . PHE A 1 101 ? 4.474 -4.500 -18.256 1.00 75.25 101 PHE A N 1
ATOM 866 C CA . PHE A 1 101 ? 4.063 -3.331 -17.473 1.00 75.25 101 PHE A CA 1
ATOM 867 C C . PHE A 1 101 ? 2.961 -2.520 -18.156 1.00 75.25 101 PHE A C 1
ATOM 869 O O . PHE A 1 101 ? 2.027 -2.082 -17.493 1.00 75.25 101 PHE A O 1
ATOM 876 N N . LEU A 1 102 ? 3.043 -2.323 -19.475 1.00 71.38 102 LEU A N 1
ATOM 877 C CA . LEU A 1 102 ? 2.017 -1.612 -20.246 1.00 71.38 102 LEU A CA 1
ATOM 878 C C . LEU A 1 102 ? 0.677 -2.355 -20.289 1.00 71.38 102 LEU A C 1
ATOM 880 O O . LEU A 1 102 ? -0.364 -1.710 -20.382 1.00 71.38 102 LEU A O 1
ATOM 884 N N . LEU A 1 103 ? 0.720 -3.685 -20.255 1.00 69.81 103 LEU A N 1
ATOM 885 C CA . LEU A 1 103 ? -0.448 -4.564 -20.244 1.00 69.81 103 LEU A CA 1
ATOM 886 C C . LEU A 1 103 ? -0.947 -4.885 -18.828 1.00 69.81 103 LEU A C 1
ATOM 888 O O . LEU A 1 103 ? -1.862 -5.692 -18.693 1.00 69.81 103 LEU A O 1
ATOM 892 N N . GLU A 1 104 ? -0.362 -4.265 -17.797 1.00 69.88 104 GLU A N 1
ATOM 893 C CA . GLU A 1 104 ? -0.775 -4.400 -16.392 1.00 69.88 104 GLU A CA 1
ATOM 894 C C . 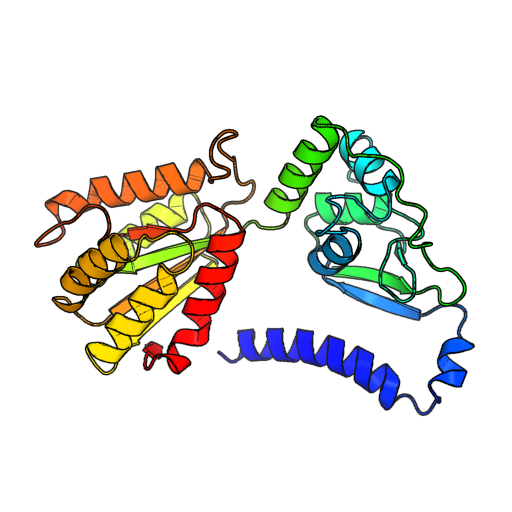GLU A 1 104 ? -0.807 -5.865 -15.915 1.00 69.88 104 GLU A C 1
ATOM 896 O O . GLU A 1 104 ? -1.726 -6.305 -15.226 1.00 69.88 104 GLU A O 1
ATOM 901 N N . LEU A 1 105 ? 0.205 -6.653 -16.297 1.00 76.31 105 LEU A N 1
ATOM 902 C CA . LEU A 1 105 ? 0.293 -8.047 -15.869 1.00 76.31 105 LEU A CA 1
ATOM 903 C C . LEU A 1 105 ? 0.815 -8.188 -14.434 1.00 76.31 105 LEU A C 1
ATOM 905 O O . LEU A 1 105 ? 1.844 -7.620 -14.075 1.00 76.31 105 LEU A O 1
ATOM 909 N N . ASP A 1 106 ? 0.171 -9.063 -13.658 1.00 69.50 106 ASP A N 1
ATOM 910 C CA . ASP A 1 106 ? 0.612 -9.420 -12.300 1.00 69.50 106 ASP A CA 1
ATOM 911 C C . ASP A 1 106 ? 1.936 -10.211 -12.294 1.00 69.50 106 ASP A C 1
ATOM 913 O O . ASP A 1 106 ? 2.794 -10.042 -11.423 1.00 69.50 106 ASP A O 1
ATOM 917 N N . GLU A 1 107 ? 2.097 -11.124 -13.256 1.00 80.19 107 GLU A N 1
ATOM 918 C CA . GLU A 1 107 ? 3.210 -12.073 -13.326 1.00 80.19 107 GLU A CA 1
ATOM 919 C C . GLU A 1 107 ? 3.759 -12.169 -14.755 1.00 80.19 107 GLU A C 1
ATOM 921 O O . GLU A 1 107 ? 3.010 -12.115 -15.733 1.00 80.19 107 GLU A O 1
ATOM 926 N N . ILE A 1 108 ? 5.066 -12.405 -14.872 1.00 85.94 108 ILE A N 1
ATOM 927 C CA . ILE A 1 108 ? 5.762 -12.626 -16.143 1.00 85.94 108 ILE A CA 1
ATOM 928 C C . ILE A 1 108 ? 6.561 -13.932 -16.103 1.00 85.94 108 ILE A C 1
ATOM 930 O O . ILE A 1 108 ? 7.111 -14.312 -15.066 1.00 85.94 108 ILE A O 1
ATOM 934 N N . GLU A 1 109 ? 6.607 -14.649 -17.229 1.00 87.00 109 GLU A N 1
ATOM 935 C CA . GLU A 1 109 ? 7.466 -15.826 -17.374 1.00 87.00 109 GLU A CA 1
ATOM 936 C C . GLU A 1 109 ? 8.911 -15.392 -17.652 1.00 87.00 109 GLU A C 1
ATOM 938 O O . GLU A 1 109 ? 9.193 -14.662 -18.604 1.00 87.00 109 GLU A O 1
ATOM 943 N N . ILE A 1 110 ? 9.829 -15.877 -16.821 1.00 86.06 110 ILE A N 1
ATOM 944 C CA . ILE A 1 110 ? 11.264 -15.637 -16.929 1.00 86.06 110 ILE A CA 1
ATOM 945 C C . ILE A 1 110 ? 12.021 -16.946 -17.139 1.00 86.06 110 ILE A C 1
ATOM 947 O O . ILE A 1 110 ? 11.584 -18.014 -16.713 1.00 86.06 110 ILE A O 1
ATOM 951 N N . SER A 1 111 ? 13.196 -16.848 -17.746 1.00 86.62 111 SER A N 1
ATOM 952 C CA . SER A 1 111 ? 14.198 -17.898 -17.858 1.00 86.62 111 SER A CA 1
ATOM 953 C C . SER A 1 111 ? 15.475 -17.454 -17.161 1.00 86.62 111 SER A C 1
ATOM 955 O O . SER A 1 111 ? 16.137 -16.526 -17.614 1.00 86.62 111 SER A O 1
ATOM 957 N N . ILE A 1 112 ? 15.839 -18.132 -16.080 1.00 79.81 112 ILE A N 1
ATOM 958 C CA . ILE A 1 112 ? 17.092 -17.900 -15.365 1.00 79.81 112 ILE A CA 1
ATOM 959 C C . ILE A 1 112 ? 18.220 -18.546 -16.163 1.00 79.81 112 ILE A C 1
ATOM 961 O O . ILE A 1 112 ? 18.204 -19.760 -16.352 1.00 79.81 112 ILE A O 1
ATOM 965 N N . ASP A 1 113 ? 19.178 -17.750 -16.621 1.00 81.62 113 ASP A N 1
ATOM 966 C CA . ASP A 1 113 ? 20.448 -18.190 -17.191 1.00 81.62 113 ASP A CA 1
ATOM 967 C C . ASP A 1 113 ? 21.508 -18.198 -16.082 1.00 81.62 113 ASP A C 1
ATOM 969 O O . ASP A 1 113 ? 21.863 -17.161 -15.524 1.00 81.62 113 ASP A O 1
ATOM 973 N N . PHE A 1 114 ? 22.002 -19.389 -15.739 1.00 72.50 114 PHE A N 1
ATOM 974 C CA . PHE A 1 114 ? 23.015 -19.568 -14.694 1.00 72.50 114 PHE A CA 1
ATOM 975 C C . PHE A 1 114 ? 24.447 -19.334 -15.195 1.00 72.50 114 PHE A C 1
ATOM 977 O O . PHE A 1 114 ? 25.371 -19.254 -14.388 1.00 72.50 114 PHE A O 1
ATOM 984 N N . SER A 1 115 ? 24.644 -19.241 -16.513 1.00 76.50 115 SER A N 1
ATOM 985 C CA . SER A 1 115 ? 25.959 -19.056 -17.138 1.00 76.50 115 SER A CA 1
ATOM 986 C C . SER A 1 115 ? 26.348 -17.588 -17.306 1.00 76.50 115 SER A C 1
ATOM 988 O O . SER A 1 115 ? 27.524 -17.274 -17.498 1.00 76.50 115 SER A O 1
ATOM 990 N N . ARG A 1 116 ? 25.366 -16.687 -17.225 1.00 76.12 116 ARG A N 1
ATOM 991 C CA . ARG A 1 116 ? 25.527 -15.242 -17.366 1.00 76.12 116 ARG A CA 1
ATOM 992 C C . ARG A 1 116 ? 25.166 -14.555 -16.055 1.00 76.12 116 ARG A C 1
ATOM 994 O O . ARG A 1 116 ? 24.207 -14.924 -15.387 1.00 76.12 116 ARG A O 1
ATOM 1001 N N . GLU A 1 117 ? 25.921 -13.523 -15.707 1.00 75.25 117 GLU A N 1
ATOM 1002 C CA . GLU A 1 117 ? 25.630 -12.665 -14.562 1.00 75.25 117 GLU A CA 1
ATOM 1003 C C . GLU A 1 117 ? 25.809 -11.210 -14.974 1.00 75.25 117 GLU A C 1
ATOM 1005 O O . GLU A 1 117 ? 26.746 -10.877 -15.706 1.00 75.25 117 GLU A O 1
ATOM 1010 N N . VAL A 1 118 ? 24.912 -10.338 -14.513 1.00 67.56 118 VAL A N 1
ATOM 1011 C CA . VAL A 1 118 ? 25.110 -8.900 -14.684 1.00 67.56 118 VAL A CA 1
ATOM 1012 C C . VAL A 1 118 ? 26.242 -8.480 -13.754 1.00 67.56 118 VAL A C 1
ATOM 1014 O O . VAL A 1 118 ? 26.098 -8.525 -12.528 1.00 67.56 118 VAL A O 1
ATOM 1017 N N . SER A 1 119 ? 27.378 -8.081 -14.330 1.00 62.84 119 SER A N 1
ATOM 1018 C CA . SER A 1 119 ? 28.537 -7.629 -13.564 1.00 62.84 119 SER A CA 1
ATOM 1019 C C . SER A 1 119 ? 28.177 -6.434 -12.683 1.00 62.84 119 SER A C 1
ATOM 1021 O O . SER A 1 119 ? 27.691 -5.417 -13.166 1.00 62.84 119 SER A O 1
ATOM 1023 N N . GLU A 1 120 ? 28.480 -6.509 -11.386 1.00 52.91 120 GLU A N 1
ATOM 1024 C CA . GLU A 1 120 ? 28.205 -5.419 -10.430 1.00 52.91 120 GLU A CA 1
ATOM 1025 C C . GLU A 1 120 ? 28.962 -4.113 -10.748 1.00 52.91 120 GLU A C 1
ATOM 1027 O O . GLU A 1 120 ? 28.647 -3.059 -10.197 1.00 52.91 120 GLU A O 1
ATOM 1032 N N . GLY A 1 121 ? 29.937 -4.176 -11.663 1.00 45.22 121 GLY A N 1
ATOM 1033 C CA . GLY A 1 121 ? 30.704 -3.041 -12.175 1.00 45.22 121 GLY A CA 1
ATOM 1034 C C . GLY A 1 121 ? 30.134 -2.364 -13.426 1.00 45.22 121 GLY A C 1
ATOM 1035 O O . GLY A 1 121 ? 30.587 -1.275 -13.758 1.00 45.22 121 GLY A O 1
ATOM 1036 N N . THR A 1 122 ? 29.138 -2.941 -14.107 1.00 45.12 122 THR A N 1
ATOM 1037 C CA . THR A 1 122 ? 28.441 -2.278 -15.228 1.00 45.12 122 THR A CA 1
ATOM 1038 C C . THR A 1 122 ? 27.274 -1.447 -14.705 1.00 45.12 122 THR A C 1
ATOM 1040 O O . THR A 1 122 ? 26.126 -1.637 -15.086 1.00 45.12 122 THR A O 1
ATOM 1043 N N . ALA A 1 123 ? 27.578 -0.523 -13.797 1.00 44.19 123 ALA A N 1
ATOM 1044 C CA . ALA A 1 123 ? 26.749 0.656 -13.610 1.00 44.19 123 ALA A CA 1
ATOM 1045 C C . ALA A 1 123 ? 26.882 1.495 -14.883 1.00 44.19 123 ALA A C 1
ATOM 1047 O O . ALA A 1 123 ? 27.935 2.083 -15.142 1.00 44.19 123 ALA A O 1
ATOM 1048 N N . ILE A 1 124 ? 25.861 1.473 -15.732 1.00 46.88 124 ILE A N 1
ATOM 1049 C CA . ILE A 1 124 ? 25.858 2.266 -16.958 1.00 46.88 124 ILE A CA 1
ATOM 1050 C C . ILE A 1 124 ? 25.436 3.682 -16.555 1.00 46.88 124 ILE A C 1
ATOM 1052 O O . ILE A 1 124 ? 24.265 3.996 -16.599 1.00 46.88 124 ILE A O 1
ATOM 1056 N N . GLY A 1 125 ? 26.389 4.517 -16.137 1.00 49.66 125 GLY A N 1
ATOM 1057 C CA . GLY A 1 125 ? 26.205 5.966 -15.966 1.00 49.66 125 GLY A CA 1
ATOM 1058 C C . GLY A 1 125 ? 25.232 6.427 -14.870 1.00 49.66 125 GLY A C 1
ATOM 1059 O O . GLY A 1 125 ? 24.333 5.713 -14.435 1.00 49.66 125 GLY A O 1
ATOM 1060 N N . ASP A 1 126 ? 25.419 7.670 -14.427 1.00 48.91 126 ASP A N 1
ATOM 1061 C CA . ASP A 1 126 ? 24.422 8.360 -13.612 1.00 48.91 126 ASP A CA 1
ATOM 1062 C C . ASP A 1 126 ? 23.143 8.539 -14.440 1.00 48.91 126 ASP A C 1
ATOM 1064 O O . ASP A 1 126 ? 23.201 8.999 -15.585 1.00 48.91 126 ASP A O 1
ATOM 1068 N N . LEU A 1 127 ? 21.987 8.213 -13.857 1.00 50.69 127 LEU A N 1
ATOM 1069 C CA . LEU A 1 127 ? 20.701 8.518 -14.477 1.00 50.69 127 LEU A CA 1
ATOM 1070 C C . LEU A 1 127 ? 20.579 10.033 -14.674 1.00 50.69 127 LEU A C 1
ATOM 1072 O O . LEU A 1 127 ? 20.764 10.831 -13.749 1.00 50.69 127 LEU A O 1
ATOM 1076 N N . SER A 1 128 ? 20.211 10.448 -15.880 1.00 55.97 128 SER A N 1
ATOM 1077 C CA . SER A 1 128 ? 19.765 11.811 -16.129 1.00 55.97 128 SER A CA 1
ATOM 1078 C C . SER A 1 128 ? 18.517 12.124 -15.295 1.00 55.97 128 SER A C 1
ATOM 1080 O O . SER A 1 128 ? 17.758 11.247 -14.876 1.00 55.97 128 SER A O 1
ATOM 1082 N N . LYS A 1 129 ? 18.245 13.417 -15.077 1.00 53.31 129 LYS A N 1
ATOM 1083 C CA . LYS A 1 129 ? 17.042 13.856 -14.347 1.00 53.31 129 LYS A CA 1
ATOM 1084 C C . LYS A 1 129 ? 15.747 13.318 -14.960 1.00 53.31 129 LYS A C 1
ATOM 1086 O O . LYS A 1 129 ? 14.794 13.080 -14.221 1.00 53.31 129 LYS A O 1
ATOM 1091 N N . ASP A 1 130 ? 15.707 13.142 -16.275 1.00 49.56 130 ASP A N 1
ATOM 1092 C CA . ASP A 1 130 ? 14.521 12.649 -16.970 1.00 49.56 130 ASP A CA 1
ATOM 1093 C C . ASP A 1 130 ? 14.375 11.127 -16.833 1.00 49.56 130 ASP A C 1
ATOM 1095 O O . ASP A 1 130 ? 13.262 10.646 -16.636 1.00 49.56 130 ASP A O 1
ATOM 1099 N N . GLU A 1 131 ? 15.480 10.377 -16.782 1.00 49.00 131 GLU A N 1
ATOM 1100 C CA . GLU A 1 131 ? 15.463 8.945 -16.451 1.00 49.00 131 GLU A CA 1
ATOM 1101 C C . GLU A 1 131 ? 15.033 8.694 -14.999 1.00 49.00 131 GLU A C 1
ATOM 1103 O O . GLU A 1 131 ? 14.203 7.820 -14.750 1.00 49.00 131 GLU A O 1
ATOM 1108 N N . CYS A 1 132 ? 15.496 9.511 -14.045 1.00 51.38 132 CYS A N 1
ATOM 1109 C CA . CYS A 1 132 ? 15.010 9.462 -12.662 1.00 51.38 132 CYS A CA 1
ATOM 1110 C C . CYS A 1 132 ? 13.505 9.752 -12.569 1.00 51.38 132 CYS A C 1
ATOM 1112 O O . CYS A 1 132 ? 12.789 9.081 -11.825 1.00 51.38 132 CYS A O 1
ATOM 1114 N N . ARG A 1 133 ? 13.001 10.738 -13.323 1.00 54.41 133 ARG A N 1
ATOM 1115 C CA . ARG A 1 133 ? 11.564 11.055 -13.358 1.00 54.41 133 ARG A CA 1
ATOM 1116 C C . ARG A 1 133 ? 10.746 9.919 -13.949 1.00 54.41 133 ARG A C 1
ATOM 1118 O O . ARG A 1 133 ? 9.739 9.556 -13.356 1.00 54.41 133 ARG A O 1
ATOM 1125 N N . ALA A 1 134 ? 11.182 9.350 -15.066 1.00 53.12 134 ALA A N 1
ATOM 1126 C CA . ALA A 1 134 ? 10.486 8.242 -15.702 1.00 53.12 134 ALA A CA 1
ATOM 1127 C C . ALA A 1 134 ? 10.497 6.972 -14.847 1.00 53.12 134 ALA A C 1
ATOM 1129 O O . ALA A 1 134 ? 9.515 6.236 -14.830 1.00 53.12 134 ALA A O 1
ATOM 1130 N N . PHE A 1 135 ? 11.572 6.739 -14.090 1.00 54.69 135 PHE A N 1
ATOM 1131 C CA . PHE A 1 135 ? 11.611 5.682 -13.087 1.00 54.69 135 PHE A CA 1
ATOM 1132 C C . PHE A 1 135 ? 10.597 5.917 -11.971 1.00 54.69 135 PHE A C 1
ATOM 1134 O O . PHE A 1 135 ? 9.851 5.005 -11.628 1.00 54.69 135 PHE A O 1
ATOM 1141 N N . ILE A 1 136 ? 10.555 7.128 -11.408 1.00 54.12 136 ILE A N 1
ATOM 1142 C CA . ILE A 1 136 ? 9.572 7.488 -10.381 1.00 54.12 136 ILE A CA 1
ATOM 1143 C C . ILE A 1 136 ? 8.157 7.317 -10.943 1.00 54.12 136 ILE A C 1
ATOM 1145 O O . ILE A 1 136 ? 7.317 6.716 -10.285 1.00 54.12 136 ILE A O 1
ATOM 1149 N N . GLU A 1 137 ? 7.907 7.765 -12.173 1.00 53.84 137 GLU A N 1
ATOM 1150 C CA . GLU A 1 137 ? 6.637 7.576 -12.873 1.00 53.84 137 GLU A CA 1
ATOM 1151 C C . GLU A 1 137 ? 6.299 6.085 -13.005 1.00 53.84 137 GLU A C 1
ATOM 1153 O O . GLU A 1 137 ? 5.254 5.665 -12.526 1.00 53.84 137 GLU A O 1
ATOM 1158 N N . LEU A 1 138 ? 7.196 5.255 -13.542 1.00 53.03 138 LEU A N 1
ATOM 1159 C CA . LEU A 1 138 ? 6.996 3.810 -13.684 1.00 53.03 138 LEU A CA 1
ATOM 1160 C C . LEU A 1 138 ? 6.771 3.117 -12.329 1.00 53.03 138 LEU A C 1
ATOM 1162 O O . LEU A 1 138 ? 5.792 2.393 -12.180 1.00 53.03 138 LEU A O 1
ATOM 1166 N N . LYS A 1 139 ? 7.600 3.394 -11.315 1.00 51.94 139 LYS A N 1
ATOM 1167 C CA . LYS A 1 139 ? 7.453 2.889 -9.936 1.00 51.94 139 LYS A CA 1
ATOM 1168 C C . LYS A 1 139 ? 6.093 3.268 -9.336 1.00 51.94 139 LYS A C 1
ATOM 1170 O O . LYS A 1 139 ? 5.489 2.458 -8.639 1.00 51.94 139 LYS A O 1
ATOM 1175 N N . ASN A 1 140 ? 5.612 4.478 -9.614 1.00 50.25 140 ASN A N 1
ATOM 1176 C CA . ASN A 1 140 ? 4.317 4.966 -9.143 1.00 50.25 140 ASN A CA 1
ATOM 1177 C C . ASN A 1 140 ? 3.142 4.363 -9.921 1.00 50.25 140 ASN A C 1
ATOM 1179 O O . ASN A 1 140 ? 2.082 4.165 -9.342 1.00 50.25 140 ASN A O 1
ATOM 1183 N N . ARG A 1 141 ? 3.324 4.023 -11.202 1.00 49.12 141 ARG A N 1
ATOM 1184 C CA . ARG A 1 141 ? 2.332 3.272 -11.992 1.00 49.12 141 ARG A CA 1
ATOM 1185 C C . ARG A 1 141 ? 2.228 1.813 -11.552 1.00 49.12 141 ARG A C 1
ATOM 1187 O O . ARG A 1 141 ? 1.143 1.251 -11.574 1.00 49.12 141 ARG A O 1
ATOM 1194 N N . CYS A 1 142 ? 3.331 1.228 -11.085 1.00 48.16 142 CYS A N 1
ATOM 1195 C CA . CYS A 1 142 ? 3.364 -0.130 -10.535 1.00 48.16 142 CYS A CA 1
ATOM 1196 C C . CYS A 1 142 ? 2.644 -0.264 -9.183 1.00 48.16 142 CYS A C 1
ATOM 1198 O O . CYS A 1 142 ? 2.461 -1.381 -8.713 1.00 48.16 142 CYS A O 1
ATOM 1200 N N . HIS A 1 143 ? 2.253 0.844 -8.540 1.00 54.81 143 HIS A N 1
ATOM 1201 C CA . HIS A 1 143 ? 1.506 0.807 -7.288 1.00 54.81 143 HIS A CA 1
ATOM 1202 C C . HIS A 1 143 ? 0.210 1.614 -7.426 1.00 54.81 143 HIS A C 1
ATOM 1204 O O . HIS A 1 143 ? 0.155 2.803 -7.129 1.00 54.81 143 HIS A O 1
ATOM 1210 N N . SER A 1 144 ? -0.854 0.941 -7.862 1.00 69.19 144 SER A N 1
ATOM 1211 C CA . SER A 1 144 ? -2.173 1.544 -8.083 1.00 69.19 144 SER A CA 1
ATOM 1212 C C . SER A 1 144 ? -3.034 1.621 -6.819 1.00 69.19 144 SER A C 1
ATOM 1214 O O . SER A 1 144 ? -4.182 2.041 -6.897 1.00 69.19 144 SER A O 1
ATOM 1216 N N . GLU A 1 145 ? -2.517 1.245 -5.647 1.00 81.44 145 GLU A N 1
ATOM 1217 C CA . GLU A 1 145 ? -3.292 1.173 -4.404 1.00 81.44 145 GLU A CA 1
ATOM 1218 C C . GLU A 1 145 ? -3.001 2.358 -3.482 1.00 81.44 145 GLU A C 1
ATOM 1220 O O . GLU A 1 145 ? -1.850 2.649 -3.160 1.00 81.44 145 GLU A O 1
ATOM 1225 N N . ALA A 1 146 ? -4.061 2.984 -2.980 1.00 88.12 146 ALA A N 1
ATOM 1226 C CA . ALA A 1 146 ? -4.003 3.932 -1.881 1.00 88.12 146 ALA A CA 1
ATOM 1227 C C . ALA A 1 146 ? -4.629 3.322 -0.622 1.00 88.12 146 ALA A C 1
ATOM 1229 O O . ALA A 1 146 ? -5.567 2.519 -0.680 1.00 88.12 146 ALA A O 1
ATOM 1230 N N . VAL A 1 147 ? -4.106 3.722 0.539 1.00 91.75 147 VAL A N 1
ATOM 1231 C CA . VAL A 1 147 ? -4.566 3.236 1.844 1.00 91.75 147 VAL A CA 1
ATOM 1232 C C . VAL A 1 147 ? -5.099 4.393 2.670 1.00 91.75 147 VAL A C 1
ATOM 1234 O O . VAL A 1 147 ? -4.455 5.436 2.805 1.00 91.75 147 VAL A O 1
ATOM 1237 N N . SER A 1 148 ? -6.276 4.204 3.256 1.00 94.25 148 SER A N 1
ATOM 1238 C CA . SER A 1 148 ? -6.880 5.164 4.168 1.00 94.25 148 SER A CA 1
ATOM 1239 C C . SER A 1 148 ? -7.463 4.528 5.420 1.00 94.25 148 SER A C 1
ATOM 1241 O O . SER A 1 148 ? -7.649 3.316 5.522 1.00 94.25 148 SER A O 1
ATOM 1243 N N . ILE A 1 149 ? -7.702 5.378 6.413 1.00 95.06 149 ILE A N 1
ATOM 1244 C CA . ILE A 1 149 ? -8.220 5.043 7.730 1.00 95.06 149 ILE A CA 1
ATOM 1245 C C . ILE A 1 149 ? -9.329 6.035 8.061 1.00 95.06 149 ILE A C 1
ATOM 1247 O O . ILE A 1 149 ? -9.101 7.245 8.121 1.00 95.06 149 ILE A O 1
ATOM 1251 N N . VAL A 1 150 ? -10.521 5.510 8.317 1.00 94.44 150 VAL A N 1
ATOM 1252 C CA . VAL A 1 150 ? -11.629 6.228 8.944 1.00 94.44 150 VAL A CA 1
ATOM 1253 C C . VAL A 1 150 ? -11.562 5.958 10.443 1.00 94.44 150 VAL A C 1
ATOM 1255 O O . VAL A 1 150 ? -11.568 4.806 10.886 1.00 94.44 150 VAL A O 1
ATOM 1258 N N . TRP A 1 151 ? -11.481 7.022 11.232 1.00 93.19 151 TRP A N 1
ATOM 1259 C CA . TRP A 1 151 ? -11.424 6.935 12.690 1.00 93.19 151 TRP A CA 1
ATOM 1260 C C . TRP A 1 151 ? -12.825 6.850 13.301 1.00 93.19 151 TRP A C 1
ATOM 1262 O O . TRP A 1 151 ? -13.792 7.320 12.699 1.00 93.19 151 TRP A O 1
ATOM 1272 N N . ALA A 1 152 ? -12.924 6.317 14.524 1.00 91.62 152 ALA A N 1
ATOM 1273 C CA . ALA A 1 152 ? -14.176 6.114 15.260 1.00 91.62 152 ALA A CA 1
ATOM 1274 C C . ALA A 1 152 ? -15.236 7.227 15.132 1.00 91.62 152 ALA A C 1
ATOM 1276 O O . ALA A 1 152 ? -16.373 6.895 14.790 1.00 91.62 152 ALA A O 1
ATOM 1277 N N . PRO A 1 153 ? -14.916 8.527 15.303 1.00 88.62 153 PRO A N 1
ATOM 1278 C CA . PRO A 1 153 ? -15.921 9.594 15.208 1.00 88.62 153 PRO A CA 1
ATOM 1279 C C . PRO A 1 153 ? -16.669 9.658 13.868 1.00 88.62 153 PRO A C 1
ATOM 1281 O O . PRO A 1 153 ? -17.792 10.158 13.801 1.00 88.62 153 PRO A O 1
ATOM 1284 N N . ALA A 1 154 ? -16.049 9.157 12.799 1.00 91.31 154 ALA A N 1
ATOM 1285 C CA . ALA A 1 154 ? -16.585 9.159 11.446 1.00 91.31 154 ALA A CA 1
ATOM 1286 C C . ALA A 1 154 ? -17.148 7.797 11.005 1.00 91.31 154 ALA A C 1
ATOM 1288 O O . ALA A 1 154 ? -17.760 7.718 9.943 1.00 91.31 154 ALA A O 1
ATOM 1289 N N . ILE A 1 155 ? -17.006 6.735 11.812 1.00 92.56 155 ILE A N 1
ATOM 1290 C CA . ILE A 1 155 ? -17.478 5.383 11.457 1.00 92.56 155 ILE A CA 1
ATOM 1291 C C . ILE A 1 155 ? -18.995 5.345 11.255 1.00 92.56 155 ILE A C 1
ATOM 1293 O O . ILE A 1 155 ? -19.467 4.605 10.398 1.00 92.56 155 ILE A O 1
ATOM 1297 N N . LYS A 1 156 ? -19.763 6.177 11.972 1.00 91.75 156 LYS A N 1
ATOM 1298 C CA . LYS A 1 156 ? -21.220 6.292 11.771 1.00 91.75 156 LYS A CA 1
ATOM 1299 C C . LYS A 1 156 ? -21.619 6.722 10.350 1.00 91.75 156 LYS A C 1
ATOM 1301 O O . LYS A 1 156 ? -22.756 6.504 9.962 1.00 91.75 156 LYS A O 1
ATOM 1306 N N . HIS A 1 157 ? -20.684 7.295 9.587 1.00 93.69 157 HIS A N 1
ATOM 1307 C CA . HIS A 1 157 ? -20.868 7.731 8.200 1.00 93.69 157 HIS A CA 1
ATOM 1308 C C . HIS A 1 157 ? -20.072 6.867 7.204 1.00 93.69 157 HIS A C 1
ATOM 1310 O O . HIS A 1 157 ? -19.774 7.315 6.100 1.00 93.69 157 HIS A O 1
ATOM 1316 N N . ILE A 1 158 ? -19.653 5.653 7.589 1.00 94.88 158 ILE A N 1
ATOM 1317 C CA . ILE A 1 158 ? -18.729 4.843 6.780 1.00 94.88 158 ILE A CA 1
ATOM 1318 C C . ILE A 1 158 ? -19.281 4.490 5.398 1.00 94.88 158 ILE A C 1
ATOM 1320 O O . ILE A 1 158 ? -18.516 4.499 4.437 1.00 94.88 158 ILE A O 1
ATOM 1324 N N . ASP A 1 159 ? -20.574 4.194 5.291 1.00 96.06 159 ASP A N 1
ATOM 1325 C CA . ASP A 1 159 ? -21.179 3.795 4.020 1.00 96.06 159 ASP A CA 1
ATOM 1326 C C . ASP A 1 159 ? -21.154 4.964 3.028 1.00 96.06 159 ASP A C 1
ATOM 1328 O O . ASP A 1 159 ? -20.647 4.812 1.921 1.00 96.06 159 ASP A O 1
ATOM 1332 N N . GLU A 1 160 ? -21.525 6.168 3.472 1.00 95.62 160 GLU A N 1
ATOM 1333 C CA . GLU A 1 160 ? -21.419 7.385 2.657 1.00 95.62 160 GLU A CA 1
ATOM 1334 C C . GLU A 1 160 ? -19.959 7.699 2.273 1.00 95.62 160 GLU A C 1
ATOM 1336 O O . GLU A 1 160 ? -19.672 8.094 1.145 1.00 95.62 160 GLU A O 1
ATOM 1341 N N . ILE A 1 161 ? -18.998 7.510 3.189 1.00 94.69 161 ILE A N 1
ATOM 1342 C CA . ILE A 1 161 ? -17.569 7.702 2.885 1.00 94.69 161 ILE A CA 1
ATOM 1343 C C . ILE A 1 161 ? -17.105 6.712 1.813 1.00 94.69 161 ILE A C 1
ATOM 1345 O O . ILE A 1 161 ? -16.364 7.102 0.911 1.00 94.69 161 ILE A O 1
ATOM 1349 N N . LYS A 1 162 ? -17.520 5.444 1.896 1.00 95.81 162 LYS A N 1
ATOM 1350 C CA . LYS A 1 162 ? -17.189 4.436 0.884 1.00 95.81 162 LYS A CA 1
ATOM 1351 C C . LYS A 1 162 ? -17.800 4.782 -0.464 1.00 95.81 162 LYS A C 1
ATOM 1353 O O . LYS A 1 162 ? -17.079 4.728 -1.450 1.00 95.81 162 LYS A O 1
ATOM 1358 N N . GLU A 1 163 ? -19.058 5.212 -0.494 1.00 95.44 163 GLU A N 1
ATOM 1359 C CA . GLU A 1 163 ? -19.710 5.674 -1.721 1.00 95.44 163 GLU A CA 1
ATOM 1360 C C . GLU A 1 163 ? -18.941 6.839 -2.364 1.00 95.44 163 GLU A C 1
ATOM 1362 O O . GLU A 1 163 ? -18.709 6.834 -3.571 1.00 95.44 163 GLU A O 1
ATOM 1367 N N . GLU A 1 164 ? -18.475 7.821 -1.582 1.00 93.88 164 GLU A N 1
ATOM 1368 C CA . GLU A 1 164 ? -17.645 8.922 -2.100 1.00 93.88 164 GLU A CA 1
ATOM 1369 C C . GLU A 1 164 ? -16.309 8.440 -2.698 1.00 93.88 164 GLU A C 1
ATOM 1371 O O . GLU A 1 164 ? -15.847 9.002 -3.695 1.00 93.88 164 GLU A O 1
ATOM 1376 N N . ILE A 1 165 ? -15.690 7.405 -2.116 1.00 92.94 165 ILE A N 1
ATOM 1377 C CA . ILE A 1 165 ? -14.466 6.788 -2.653 1.00 92.94 165 ILE A CA 1
ATOM 1378 C C . ILE A 1 165 ? -14.792 6.031 -3.950 1.00 92.94 165 ILE A C 1
ATOM 1380 O O . ILE A 1 165 ? -14.169 6.295 -4.979 1.00 92.94 165 ILE A O 1
ATOM 1384 N N . GLU A 1 166 ? -15.807 5.163 -3.929 1.00 92.81 166 GLU A N 1
ATOM 1385 C CA . GLU A 1 166 ? -16.212 4.300 -5.050 1.00 92.81 166 GLU A CA 1
ATOM 1386 C C . GLU A 1 166 ? -16.694 5.072 -6.281 1.00 92.81 166 GLU A C 1
ATOM 1388 O O . GLU A 1 166 ? -16.575 4.561 -7.393 1.00 92.81 166 GLU A O 1
ATOM 1393 N N . LYS A 1 167 ? -17.149 6.326 -6.126 1.00 91.38 167 LYS A N 1
ATOM 1394 C CA . LYS A 1 167 ? -17.448 7.218 -7.264 1.00 91.38 167 LYS A CA 1
ATOM 1395 C C . LYS A 1 167 ? -16.279 7.365 -8.238 1.00 91.38 167 LYS A C 1
ATOM 1397 O O . LYS A 1 167 ? -16.511 7.582 -9.423 1.00 91.38 167 LYS A O 1
ATOM 1402 N N . ASN A 1 168 ? -15.044 7.314 -7.739 1.00 85.81 168 ASN A N 1
ATOM 1403 C CA . ASN A 1 168 ? -13.844 7.559 -8.542 1.00 85.81 168 ASN A CA 1
ATOM 1404 C C . ASN A 1 168 ? -12.836 6.408 -8.488 1.00 85.81 168 ASN A C 1
ATOM 1406 O O . ASN A 1 168 ? -12.020 6.283 -9.397 1.00 85.81 168 ASN A O 1
ATOM 1410 N N . TYR A 1 169 ? -12.869 5.601 -7.426 1.00 89.19 169 TYR A N 1
ATOM 1411 C CA . TYR A 1 169 ? -11.809 4.660 -7.089 1.00 89.19 169 TYR A CA 1
ATOM 1412 C C . TYR A 1 169 ? -12.397 3.337 -6.588 1.00 89.19 169 TYR A C 1
ATOM 1414 O O . TYR A 1 169 ? -13.029 3.322 -5.527 1.00 89.19 169 TYR A O 1
ATOM 1422 N N . PRO A 1 170 ? -12.191 2.214 -7.300 1.00 86.56 170 PRO A N 1
ATOM 1423 C CA . PRO A 1 170 ? -12.655 0.907 -6.849 1.00 86.56 170 PRO A CA 1
ATOM 1424 C C . PRO A 1 170 ? -12.102 0.555 -5.463 1.00 86.56 170 PRO A C 1
ATOM 1426 O O . PRO A 1 170 ? -10.888 0.526 -5.254 1.00 86.56 170 PRO A O 1
ATOM 1429 N N . ILE A 1 171 ? -12.975 0.251 -4.498 1.00 91.12 171 ILE A N 1
ATOM 1430 C CA . ILE A 1 171 ? -12.534 -0.264 -3.198 1.00 91.12 171 ILE A CA 1
ATOM 1431 C C . ILE A 1 171 ? -12.138 -1.732 -3.358 1.00 91.12 171 ILE A C 1
ATOM 1433 O O . ILE A 1 171 ? -12.952 -2.599 -3.666 1.00 91.12 171 ILE A O 1
ATOM 1437 N N . LEU A 1 172 ? -10.873 -2.026 -3.075 1.00 87.56 172 LEU A N 1
ATOM 1438 C CA . LEU A 1 172 ? -10.313 -3.373 -3.145 1.00 87.56 172 LEU A CA 1
ATOM 1439 C C . LEU A 1 172 ? -10.536 -4.134 -1.840 1.00 87.56 172 LEU A C 1
ATOM 1441 O O . LEU A 1 172 ? -10.741 -5.353 -1.822 1.00 87.56 172 LEU A O 1
ATOM 1445 N N . LYS A 1 173 ? -10.447 -3.423 -0.710 1.00 92.31 173 LYS A N 1
ATOM 1446 C CA . LYS A 1 173 ? -10.535 -4.042 0.608 1.00 92.31 173 LYS A CA 1
ATOM 1447 C C . LYS A 1 173 ? -10.984 -3.074 1.687 1.00 92.31 173 LYS A C 1
ATOM 1449 O O . LYS A 1 173 ? -10.623 -1.904 1.699 1.00 92.31 173 LYS A O 1
ATOM 1454 N N . THR A 1 174 ? -11.685 -3.615 2.675 1.00 96.06 174 THR A N 1
ATOM 1455 C CA . THR A 1 174 ? -11.965 -2.930 3.935 1.00 96.06 174 THR A CA 1
ATOM 1456 C C . THR A 1 174 ? -11.534 -3.802 5.113 1.00 96.06 174 THR A C 1
ATOM 1458 O O . THR A 1 174 ? -11.684 -5.024 5.081 1.00 96.06 174 THR A O 1
ATOM 1461 N N . TYR A 1 175 ? -11.008 -3.169 6.154 1.00 96.19 175 TYR A N 1
ATOM 1462 C CA . TYR A 1 175 ? -10.750 -3.752 7.462 1.00 96.19 175 TYR A CA 1
ATOM 1463 C C . TYR A 1 175 ? -11.609 -3.036 8.486 1.00 96.19 175 TYR A C 1
ATOM 1465 O O . TYR A 1 175 ? -11.594 -1.812 8.543 1.00 96.19 175 TYR A O 1
ATOM 1473 N N . ASN A 1 176 ? -12.322 -3.791 9.306 1.00 97.19 176 ASN A N 1
ATOM 1474 C CA . ASN A 1 176 ? -13.033 -3.269 10.457 1.00 97.19 176 ASN A CA 1
ATOM 1475 C C . ASN A 1 176 ? -12.306 -3.779 11.696 1.00 97.19 176 ASN A C 1
ATOM 1477 O O . ASN A 1 176 ? -12.230 -4.988 11.883 1.00 97.19 176 ASN A O 1
ATOM 1481 N N . ILE A 1 177 ? -11.685 -2.887 12.463 1.00 97.56 177 ILE A N 1
ATOM 1482 C CA . ILE A 1 177 ? -10.775 -3.276 13.544 1.00 97.56 177 ILE A CA 1
ATOM 1483 C C . ILE A 1 177 ? -11.227 -2.591 14.825 1.00 97.56 177 ILE A C 1
ATOM 1485 O O . ILE A 1 177 ? -11.296 -1.362 14.867 1.00 97.56 177 ILE A O 1
ATOM 1489 N N . ALA A 1 178 ? -11.495 -3.376 15.864 1.00 97.19 178 ALA A N 1
ATOM 1490 C CA . ALA A 1 178 ? -11.689 -2.894 17.228 1.00 97.19 178 ALA A CA 1
ATOM 1491 C C . ALA A 1 178 ? -10.480 -3.263 18.091 1.00 97.19 178 ALA A C 1
ATOM 1493 O O . ALA A 1 178 ? -9.866 -4.295 17.874 1.00 97.19 178 ALA A O 1
ATOM 1494 N N . PHE A 1 179 ? -10.124 -2.439 19.067 1.00 97.00 179 PHE A N 1
ATOM 1495 C CA . PHE A 1 179 ? -9.000 -2.682 19.967 1.00 97.00 179 PHE A CA 1
ATOM 1496 C C . PHE A 1 179 ? -9.510 -2.961 21.374 1.00 97.00 179 PHE A C 1
ATOM 1498 O O . PHE A 1 179 ? -10.450 -2.319 21.846 1.00 97.00 179 PHE A O 1
ATOM 1505 N N . LYS A 1 180 ? -8.853 -3.906 22.048 1.00 93.56 180 LYS A N 1
ATOM 1506 C CA . LYS A 1 180 ? -9.253 -4.401 23.374 1.00 93.56 180 LYS A CA 1
ATOM 1507 C C . LYS A 1 180 ? -9.304 -3.321 24.460 1.00 93.56 180 LYS A C 1
ATOM 1509 O O . LYS A 1 180 ? -10.128 -3.389 25.366 1.00 93.56 180 LYS A O 1
ATOM 1514 N N . ASP A 1 181 ? -8.396 -2.352 24.393 1.00 95.12 181 ASP A N 1
ATOM 1515 C CA . ASP A 1 181 ? -8.204 -1.337 25.417 1.00 95.12 181 ASP A CA 1
ATOM 1516 C C . ASP A 1 181 ? -7.543 -0.077 24.838 1.00 95.12 181 ASP A C 1
ATOM 1518 O O . ASP A 1 181 ? -7.104 -0.021 23.683 1.00 95.12 181 ASP A O 1
ATOM 1522 N N . LYS A 1 182 ? -7.503 0.960 25.675 1.00 95.12 182 LYS A N 1
ATOM 1523 C CA . LYS A 1 182 ? -6.961 2.273 25.336 1.00 95.12 182 LYS A CA 1
ATOM 1524 C C . LYS A 1 182 ? -5.478 2.217 24.967 1.00 95.12 182 LYS A C 1
ATOM 1526 O O . LYS A 1 182 ? -5.056 2.958 24.081 1.00 95.12 182 LYS A O 1
ATOM 1531 N N . ASP A 1 183 ?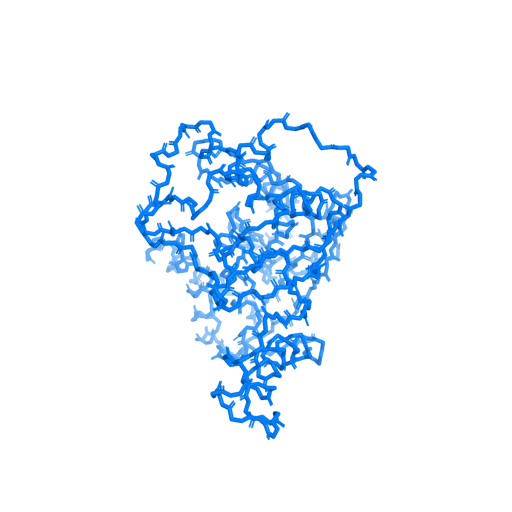 -4.695 1.382 25.644 1.00 94.88 183 ASP A N 1
ATOM 1532 C CA . ASP A 1 183 ? -3.241 1.330 25.478 1.00 94.88 183 ASP A CA 1
ATOM 1533 C C . ASP A 1 183 ? -2.867 0.624 24.172 1.00 94.88 183 ASP A C 1
ATOM 1535 O O . ASP A 1 183 ? -2.017 1.109 23.422 1.00 94.88 183 ASP A O 1
ATOM 1539 N N . ALA A 1 184 ? -3.561 -0.468 23.846 1.00 95.12 184 ALA A N 1
ATOM 1540 C CA . ALA A 1 184 ? -3.503 -1.147 22.556 1.00 95.12 184 ALA A CA 1
ATOM 1541 C C . ALA A 1 184 ? -3.815 -0.173 21.414 1.00 95.12 184 ALA A C 1
ATOM 1543 O O . ALA A 1 184 ? -3.027 -0.029 20.476 1.00 95.12 184 ALA A O 1
ATOM 1544 N N . PHE A 1 185 ? -4.915 0.574 21.540 1.00 95.88 185 PHE A N 1
ATOM 1545 C CA . PHE A 1 185 ? -5.300 1.566 20.543 1.00 95.88 185 PHE A CA 1
ATOM 1546 C C . PHE A 1 185 ? -4.279 2.702 20.416 1.00 95.88 185 PHE A C 1
ATOM 1548 O O . PHE A 1 185 ? -3.885 3.062 19.308 1.00 95.88 185 PHE A O 1
ATOM 1555 N N . ALA A 1 186 ? -3.794 3.241 21.536 1.00 93.44 186 ALA A N 1
ATOM 1556 C CA . ALA A 1 186 ? -2.797 4.306 21.542 1.00 93.44 186 ALA A CA 1
ATOM 1557 C C . ALA A 1 186 ? -1.479 3.874 20.882 1.00 93.44 186 ALA A C 1
ATOM 1559 O O . ALA A 1 186 ? -0.910 4.620 20.084 1.00 93.44 186 ALA A O 1
ATOM 1560 N N . ASN A 1 187 ? -1.009 2.660 21.174 1.00 92.69 187 ASN A N 1
ATOM 1561 C CA . ASN A 1 187 ? 0.183 2.094 20.544 1.00 92.69 187 ASN A CA 1
ATOM 1562 C C . ASN A 1 187 ? -0.012 1.901 19.038 1.00 92.69 187 ASN A C 1
ATOM 1564 O O . ASN A 1 187 ? 0.893 2.186 18.255 1.00 92.69 187 ASN A O 1
ATOM 1568 N N . TYR A 1 1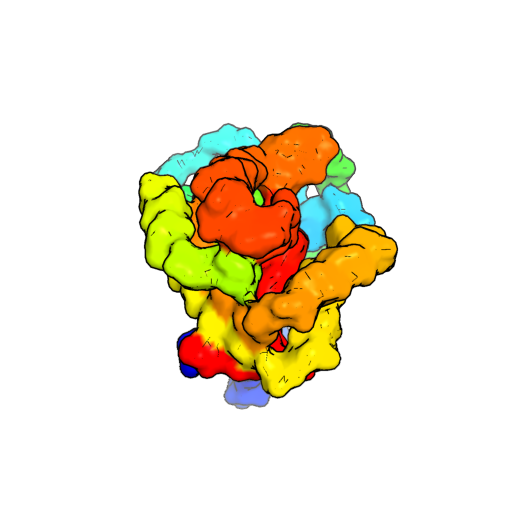88 ? -1.207 1.486 18.623 1.00 94.25 188 TYR A N 1
ATOM 1569 C CA . TYR A 1 188 ? -1.529 1.335 17.213 1.00 94.25 188 TYR A CA 1
ATOM 1570 C C . TYR A 1 188 ? -1.574 2.676 16.464 1.00 94.25 188 TYR A C 1
ATOM 1572 O O . TYR A 1 188 ? -1.015 2.796 15.375 1.00 94.25 188 TYR A O 1
ATOM 1580 N N . VAL A 1 189 ? -2.156 3.718 17.069 1.00 91.69 189 VAL A N 1
ATOM 1581 C CA . VAL A 1 189 ? -2.132 5.085 16.517 1.00 91.69 189 VAL A CA 1
ATOM 1582 C C . VAL A 1 189 ? -0.693 5.568 16.332 1.00 91.69 189 VAL A C 1
ATOM 1584 O O . VAL A 1 189 ? -0.367 6.096 15.272 1.00 91.69 189 VAL A O 1
ATOM 1587 N N . LYS A 1 190 ? 0.192 5.346 17.312 1.00 90.88 190 LYS A N 1
ATOM 1588 C CA . LYS A 1 190 ? 1.619 5.683 17.172 1.00 90.88 190 LYS A CA 1
ATOM 1589 C C . LYS A 1 190 ? 2.253 4.970 15.981 1.00 90.88 190 LYS A C 1
ATOM 1591 O O . LYS A 1 190 ? 2.965 5.608 15.215 1.00 90.88 190 LYS A O 1
ATOM 1596 N N . LYS A 1 191 ? 1.951 3.681 15.793 1.00 91.62 191 LYS A N 1
ATOM 1597 C CA . LYS A 1 191 ? 2.489 2.895 14.679 1.00 91.62 191 LYS A CA 1
ATOM 1598 C C . LYS A 1 191 ? 2.022 3.417 13.319 1.00 91.62 191 LYS A C 1
ATOM 1600 O O . LYS A 1 191 ? 2.831 3.498 12.404 1.00 91.62 191 LYS A O 1
ATOM 1605 N N . ILE A 1 192 ? 0.759 3.832 13.192 1.00 90.38 192 ILE A N 1
ATOM 1606 C CA . ILE A 1 192 ? 0.234 4.467 11.968 1.00 90.38 192 ILE A CA 1
ATOM 1607 C C . ILE A 1 192 ? 1.064 5.698 11.582 1.00 90.38 192 ILE A C 1
ATOM 1609 O O . ILE A 1 192 ? 1.388 5.867 10.412 1.00 90.38 192 ILE A O 1
ATOM 1613 N N . TYR A 1 193 ? 1.431 6.532 12.557 1.00 86.69 193 TYR A N 1
ATOM 1614 C CA . TYR A 1 193 ? 2.084 7.822 12.313 1.00 86.69 193 TYR A CA 1
ATOM 1615 C C . TYR A 1 193 ? 3.612 7.816 12.435 1.00 86.69 193 TYR A C 1
ATOM 1617 O O . TYR A 1 193 ? 4.220 8.878 12.360 1.00 86.69 193 TYR A O 1
ATOM 1625 N N . GLU A 1 194 ? 4.240 6.652 12.595 1.00 82.38 194 GLU A N 1
ATOM 1626 C CA . GLU A 1 194 ? 5.694 6.531 12.776 1.00 82.38 194 GLU A CA 1
ATOM 1627 C C . GLU A 1 194 ? 6.509 7.144 11.620 1.00 82.38 194 GLU A C 1
ATOM 1629 O O . GLU A 1 194 ? 7.611 7.631 11.850 1.00 82.38 194 GLU A O 1
ATOM 1634 N N . TYR A 1 195 ? 5.958 7.164 10.401 1.00 69.81 195 TYR A N 1
ATOM 1635 C CA . TYR A 1 195 ? 6.642 7.661 9.199 1.00 69.81 195 TYR A CA 1
ATOM 1636 C C . TYR A 1 195 ? 6.517 9.173 8.944 1.00 69.81 195 TYR A C 1
ATOM 1638 O O . TYR A 1 195 ? 7.376 9.728 8.266 1.00 69.81 195 TYR A O 1
ATOM 1646 N N . ASP A 1 196 ? 5.479 9.837 9.461 1.00 65.25 196 ASP A N 1
ATOM 1647 C CA . ASP A 1 196 ? 5.101 11.202 9.026 1.00 65.25 196 ASP A CA 1
ATOM 1648 C C . ASP A 1 196 ? 4.744 12.146 10.200 1.00 65.25 196 ASP A C 1
ATOM 1650 O O . ASP A 1 196 ? 4.464 13.332 10.039 1.00 65.25 196 ASP A O 1
ATOM 1654 N N . GLY A 1 197 ? 4.747 11.642 11.437 1.00 68.06 197 GLY A N 1
ATOM 1655 C CA . GLY A 1 197 ? 4.392 12.424 12.619 1.00 68.06 197 GLY A CA 1
ATOM 1656 C C . GLY A 1 197 ? 5.600 12.875 13.434 1.00 68.06 197 GLY A C 1
ATOM 1657 O O . GLY A 1 197 ? 6.438 12.065 13.819 1.00 68.06 197 GLY A O 1
ATOM 1658 N N . THR A 1 198 ? 5.643 14.152 13.827 1.00 77.56 198 THR A N 1
ATOM 1659 C CA . THR A 1 198 ? 6.475 14.547 14.975 1.00 77.56 198 THR A CA 1
ATOM 1660 C C . THR A 1 198 ? 5.916 13.918 16.251 1.00 77.56 198 THR A C 1
ATOM 1662 O O . THR A 1 198 ? 4.705 13.724 16.376 1.00 77.56 198 THR A O 1
ATOM 1665 N N . GLU A 1 199 ? 6.770 13.626 17.231 1.00 82.44 199 GLU A N 1
ATOM 1666 C CA . GLU A 1 199 ? 6.345 12.993 18.489 1.00 82.44 199 GLU A CA 1
ATOM 1667 C C . GLU A 1 199 ? 5.204 13.767 19.175 1.00 82.44 199 GLU A C 1
ATOM 1669 O O . GLU A 1 199 ? 4.209 13.182 19.609 1.00 82.44 199 GLU A O 1
ATOM 1674 N N . GLU A 1 200 ? 5.287 15.099 19.169 1.00 83.19 200 GLU A N 1
ATOM 1675 C CA . GLU A 1 200 ? 4.252 15.978 19.713 1.00 83.19 200 GLU A CA 1
ATOM 1676 C C . GLU A 1 200 ? 2.929 15.881 18.938 1.00 83.19 200 GLU A C 1
ATOM 1678 O O . GLU A 1 200 ? 1.846 15.825 19.525 1.00 83.19 200 GLU A O 1
ATOM 1683 N N . PHE A 1 201 ? 2.991 15.799 17.610 1.00 80.69 201 PHE A N 1
ATOM 1684 C CA . PHE A 1 201 ? 1.805 15.635 16.778 1.00 80.69 201 PHE A CA 1
ATOM 1685 C C . PHE A 1 201 ? 1.128 14.278 17.004 1.00 80.69 201 PHE A C 1
ATOM 1687 O O . PHE A 1 201 ? -0.098 14.208 17.146 1.00 80.69 201 PHE A O 1
ATOM 1694 N N . ILE A 1 202 ? 1.922 13.209 17.103 1.00 83.62 202 ILE A N 1
ATOM 1695 C CA . ILE A 1 202 ? 1.440 11.861 17.417 1.00 83.62 202 ILE A CA 1
ATOM 1696 C C . ILE A 1 202 ? 0.780 11.848 18.797 1.00 83.62 202 ILE A C 1
ATOM 1698 O O . ILE A 1 202 ? -0.316 11.298 18.945 1.00 83.62 202 ILE A O 1
ATOM 1702 N N . ARG A 1 203 ? 1.395 12.492 19.798 1.00 86.25 203 ARG A N 1
ATOM 1703 C CA . ARG A 1 203 ? 0.842 12.626 21.153 1.00 86.25 203 ARG A CA 1
ATOM 1704 C C . ARG A 1 203 ? -0.527 13.303 21.127 1.00 86.25 203 ARG A C 1
ATOM 1706 O O . ARG A 1 203 ? -1.500 12.715 21.600 1.00 86.25 203 ARG A O 1
ATOM 1713 N N . ILE A 1 204 ? -0.629 14.481 20.505 1.00 83.56 204 ILE A N 1
ATOM 1714 C CA . ILE A 1 204 ? -1.883 15.247 20.403 1.00 83.56 204 ILE A CA 1
ATOM 1715 C C . ILE A 1 204 ? -2.980 14.422 19.717 1.00 83.56 204 ILE A C 1
ATOM 1717 O O . ILE A 1 204 ? -4.124 14.398 20.179 1.00 83.56 204 ILE A O 1
ATOM 1721 N N . LYS A 1 205 ? -2.656 13.736 18.614 1.00 83.19 205 LYS A N 1
ATOM 1722 C CA . LYS A 1 205 ? -3.609 12.869 17.908 1.00 83.19 205 LYS A CA 1
ATOM 1723 C C . LYS A 1 205 ? -4.084 11.715 18.771 1.00 83.19 205 LYS A C 1
ATOM 1725 O O . LYS A 1 205 ? -5.287 11.480 18.869 1.00 83.19 205 LYS A O 1
ATOM 1730 N N . THR A 1 206 ? -3.144 11.027 19.408 1.00 87.44 206 THR A N 1
ATOM 1731 C CA . THR A 1 206 ? -3.425 9.878 20.266 1.00 87.44 206 THR A CA 1
ATOM 1732 C C . THR A 1 206 ? -4.350 10.283 21.408 1.00 87.44 206 THR A C 1
ATOM 1734 O O . THR A 1 206 ? -5.399 9.673 21.576 1.00 87.44 206 THR A O 1
ATOM 1737 N N . GLU A 1 207 ? -4.041 11.370 22.123 1.00 87.31 207 GLU A N 1
ATOM 1738 C CA . GLU A 1 207 ? -4.858 11.897 23.230 1.00 87.31 207 GLU A CA 1
ATOM 1739 C C . GLU A 1 207 ? -6.298 12.242 22.835 1.00 87.31 207 GLU A C 1
ATOM 1741 O O . GLU A 1 207 ? -7.202 12.215 23.673 1.00 87.31 207 GLU A O 1
ATOM 1746 N N . ARG A 1 208 ? -6.522 12.581 21.565 1.00 82.81 208 ARG A N 1
ATOM 1747 C CA . ARG A 1 208 ? -7.849 12.896 21.028 1.00 82.81 208 ARG A CA 1
ATOM 1748 C C . ARG A 1 208 ? -8.593 11.637 20.604 1.00 82.81 208 ARG A C 1
ATOM 1750 O O . ARG A 1 208 ? -9.747 11.463 20.984 1.00 82.81 208 ARG A O 1
ATOM 1757 N N . LEU A 1 209 ? -7.930 10.750 19.866 1.00 87.25 209 LEU A N 1
ATOM 1758 C CA . LEU A 1 209 ? -8.524 9.514 19.358 1.00 87.25 209 LEU A CA 1
ATOM 1759 C C . LEU A 1 209 ? -8.955 8.579 20.492 1.00 87.25 209 LEU A C 1
ATOM 1761 O O . LEU A 1 209 ? -10.051 8.032 20.439 1.00 87.25 209 LEU A O 1
ATOM 1765 N N . VAL A 1 210 ? -8.168 8.475 21.568 1.00 90.06 210 VAL A N 1
ATOM 1766 C CA . VAL A 1 210 ? -8.493 7.637 22.742 1.00 90.06 210 VAL A CA 1
ATOM 1767 C C . VAL A 1 210 ? -9.702 8.118 23.559 1.00 90.06 210 VAL A C 1
ATOM 1769 O O . VAL A 1 210 ? -10.051 7.489 24.553 1.00 90.06 210 VAL A O 1
ATOM 1772 N N . LYS A 1 211 ? -10.322 9.251 23.203 1.00 87.69 211 LYS A N 1
ATOM 1773 C CA . LYS A 1 211 ? -11.597 9.701 23.794 1.00 87.69 211 LYS A CA 1
ATOM 1774 C C . LYS A 1 211 ? -12.818 9.151 23.052 1.00 87.69 211 LYS A C 1
ATOM 1776 O O . LYS A 1 211 ? -13.938 9.362 23.502 1.00 87.69 211 LYS A O 1
ATOM 1781 N N . SER A 1 212 ? -12.597 8.511 21.908 1.00 87.19 212 SER A N 1
ATOM 1782 C CA . SER A 1 212 ? -13.628 7.887 21.079 1.00 87.19 212 SER A CA 1
ATOM 1783 C C . SER A 1 212 ? -13.607 6.372 21.265 1.00 87.19 212 SER A C 1
ATOM 1785 O O . SER A 1 212 ? -12.785 5.844 22.015 1.00 87.19 212 SER A O 1
ATOM 1787 N N . GLU A 1 213 ? -14.486 5.663 20.559 1.00 90.75 213 GLU A N 1
ATOM 1788 C CA . GLU A 1 213 ? -14.397 4.206 20.469 1.00 90.75 213 GLU A CA 1
ATOM 1789 C C . GLU A 1 213 ? -13.016 3.779 19.951 1.00 90.75 213 GLU A C 1
ATOM 1791 O O . GLU A 1 213 ? -12.441 4.411 19.061 1.00 90.75 213 GLU A O 1
ATOM 1796 N N . PHE A 1 214 ? -12.483 2.681 20.484 1.00 94.69 214 PHE A N 1
ATOM 1797 C CA . PHE A 1 214 ? -11.197 2.130 20.059 1.00 94.69 214 PHE A CA 1
ATOM 1798 C C . PHE A 1 214 ? -11.389 1.297 18.798 1.00 94.69 214 PHE A C 1
ATOM 1800 O O . PHE A 1 214 ? -11.202 0.085 18.791 1.00 94.69 214 PHE A O 1
ATOM 1807 N N . ARG A 1 215 ? -11.854 1.950 17.735 1.00 94.94 215 ARG A N 1
ATOM 1808 C CA . ARG A 1 215 ? -12.248 1.309 16.487 1.00 94.94 215 ARG A CA 1
ATOM 1809 C C . ARG A 1 215 ? -11.816 2.143 15.294 1.00 94.94 215 ARG A C 1
ATOM 1811 O O . ARG A 1 215 ? -11.865 3.374 15.327 1.00 94.94 215 ARG A O 1
ATOM 1818 N N . ILE A 1 216 ? -11.423 1.461 14.226 1.00 96.06 216 ILE A N 1
ATOM 1819 C CA . ILE A 1 216 ? -11.104 2.071 12.937 1.00 96.06 216 ILE A CA 1
ATOM 1820 C C . ILE A 1 216 ? -11.689 1.258 11.792 1.00 96.06 216 ILE A C 1
ATOM 1822 O O . ILE A 1 216 ? -11.908 0.049 11.914 1.00 96.06 216 ILE A O 1
ATOM 1826 N N . ILE A 1 217 ? -11.850 1.921 10.650 1.00 97.31 217 ILE A N 1
ATOM 1827 C CA . ILE A 1 217 ? -12.067 1.259 9.369 1.00 97.31 217 ILE A CA 1
ATOM 1828 C C . ILE A 1 217 ? -10.884 1.573 8.452 1.00 97.31 217 ILE A C 1
ATOM 1830 O O . ILE A 1 217 ? -10.687 2.723 8.072 1.00 97.31 217 ILE A O 1
ATOM 1834 N N . GLY A 1 218 ? -10.092 0.563 8.099 1.00 96.88 218 GLY A N 1
ATOM 1835 C CA . GLY A 1 218 ? -9.060 0.681 7.068 1.00 96.88 218 GLY A CA 1
ATOM 1836 C C . GLY A 1 218 ? -9.652 0.412 5.689 1.00 96.88 218 GLY A C 1
ATOM 1837 O O . GLY A 1 218 ? -10.404 -0.547 5.535 1.00 96.88 218 GLY A O 1
ATOM 1838 N N . ILE A 1 219 ? -9.320 1.211 4.681 1.00 96.50 219 ILE A N 1
ATOM 1839 C CA . ILE A 1 219 ? -9.814 1.056 3.308 1.00 96.50 219 ILE A CA 1
ATOM 1840 C C . ILE A 1 219 ? -8.610 1.036 2.366 1.00 96.50 219 ILE A C 1
ATOM 1842 O O . I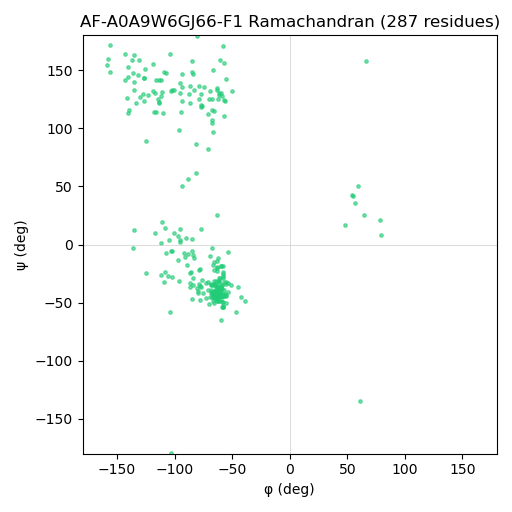LE A 1 219 ? -7.743 1.901 2.443 1.00 96.50 219 ILE A O 1
ATOM 1846 N N . ILE A 1 220 ? -8.553 0.031 1.495 1.00 92.38 220 ILE A N 1
ATOM 1847 C CA . ILE A 1 220 ? -7.603 -0.047 0.382 1.00 92.38 220 ILE A CA 1
ATOM 1848 C C . ILE A 1 220 ? -8.413 0.098 -0.898 1.00 92.38 220 ILE A C 1
ATOM 1850 O O . ILE A 1 220 ? -9.399 -0.622 -1.082 1.00 92.38 220 ILE A O 1
ATOM 1854 N N . TYR A 1 221 ? -8.011 1.023 -1.758 1.00 90.19 221 TYR A N 1
ATOM 1855 C CA . TYR A 1 221 ? -8.705 1.340 -3.000 1.00 90.19 221 TYR A CA 1
ATOM 1856 C C . TYR A 1 221 ? -7.714 1.598 -4.127 1.00 90.19 221 TYR A C 1
ATOM 1858 O O . TYR A 1 221 ? -6.576 2.002 -3.891 1.00 90.19 221 TYR A O 1
ATOM 1866 N N . GLU A 1 222 ? -8.164 1.349 -5.347 1.00 85.12 222 GLU A N 1
ATOM 1867 C CA . GLU A 1 222 ? -7.379 1.535 -6.553 1.00 85.12 222 GLU A CA 1
ATOM 1868 C C . GLU A 1 222 ? -7.496 2.976 -7.056 1.00 85.12 222 GLU A C 1
ATOM 1870 O O . GLU A 1 222 ? -8.586 3.471 -7.333 1.00 85.12 222 GLU A O 1
ATOM 1875 N N . ILE A 1 223 ? -6.365 3.663 -7.175 1.00 77.69 223 ILE A N 1
ATOM 1876 C CA . ILE A 1 223 ? -6.267 5.047 -7.642 1.00 77.69 223 ILE A CA 1
ATOM 1877 C C . ILE A 1 223 ? -5.670 5.170 -9.055 1.00 77.69 223 ILE A C 1
ATOM 1879 O O . ILE A 1 223 ? -5.689 6.261 -9.648 1.00 77.69 223 ILE A O 1
ATOM 1883 N N . GLY A 1 224 ? -5.179 4.051 -9.604 1.00 67.25 224 GLY A N 1
ATOM 1884 C CA . GLY A 1 224 ? -4.485 3.986 -10.891 1.00 67.25 224 GLY A CA 1
ATOM 1885 C C . GLY A 1 224 ? -3.216 4.841 -10.882 1.00 67.25 224 GLY A C 1
ATOM 1886 O O . GLY A 1 224 ? -2.472 4.835 -9.904 1.00 67.25 224 GLY A O 1
ATOM 1887 N N . ASP A 1 225 ? -2.996 5.630 -11.943 1.00 58.97 225 ASP A N 1
ATOM 1888 C CA . ASP A 1 225 ? -1.869 6.569 -12.028 1.00 58.97 225 ASP A CA 1
ATOM 1889 C C . ASP A 1 225 ? -1.891 7.570 -10.851 1.00 58.97 225 ASP A C 1
ATOM 1891 O O . ASP A 1 225 ? -2.743 8.475 -10.786 1.00 58.97 225 ASP A O 1
ATOM 1895 N N . LEU A 1 226 ? -0.922 7.433 -9.939 1.00 60.09 226 LEU A N 1
ATOM 1896 C CA . LEU A 1 226 ? -0.621 8.406 -8.892 1.00 60.09 226 LEU A CA 1
ATOM 1897 C C . LEU A 1 226 ? -0.097 9.687 -9.559 1.00 60.09 226 LEU A C 1
ATOM 1899 O O . LEU A 1 226 ? 1.076 9.800 -9.904 1.00 60.09 226 LEU A O 1
ATOM 1903 N N . GLN A 1 227 ? -0.969 10.673 -9.774 1.00 61.88 227 GLN A N 1
ATOM 1904 C CA . GLN A 1 227 ? -0.519 12.016 -10.140 1.00 61.88 227 GLN A CA 1
ATOM 1905 C C . GLN A 1 227 ? 0.208 12.619 -8.938 1.00 61.88 227 GLN A C 1
ATOM 1907 O O . GLN A 1 227 ? -0.434 12.953 -7.943 1.00 61.88 227 GLN A O 1
ATOM 1912 N N . ILE A 1 228 ? 1.532 12.726 -9.026 1.00 64.56 228 ILE A N 1
ATOM 1913 C CA . ILE A 1 228 ? 2.386 13.165 -7.922 1.00 64.56 228 ILE A CA 1
ATOM 1914 C C . ILE A 1 228 ? 2.653 14.673 -7.978 1.00 64.56 228 ILE A C 1
ATOM 1916 O O . ILE A 1 228 ? 2.999 15.222 -9.026 1.00 64.56 228 ILE A O 1
ATOM 1920 N N . ASP A 1 229 ? 2.551 15.338 -6.828 1.00 61.53 229 ASP A N 1
ATOM 1921 C CA . ASP A 1 229 ? 3.070 16.687 -6.624 1.00 61.53 229 ASP A CA 1
ATOM 1922 C C . ASP A 1 229 ? 4.602 16.655 -6.715 1.00 61.53 229 ASP A C 1
ATOM 1924 O O . ASP A 1 229 ? 5.288 16.073 -5.873 1.00 61.53 229 ASP A O 1
ATOM 1928 N N . SER A 1 230 ? 5.153 17.318 -7.731 1.00 50.44 230 SER A N 1
ATOM 1929 C CA . SER A 1 230 ? 6.591 17.328 -8.020 1.00 50.44 230 SER A CA 1
ATOM 1930 C C . SER A 1 230 ? 7.467 17.948 -6.926 1.00 50.44 230 SER A C 1
ATOM 1932 O O . SER A 1 230 ? 8.684 17.773 -6.962 1.00 50.44 230 SER A O 1
ATOM 1934 N N . LYS A 1 231 ? 6.885 18.673 -5.962 1.00 55.50 231 LYS A N 1
ATOM 1935 C CA . LYS A 1 231 ? 7.603 19.271 -4.829 1.00 55.50 231 LYS A CA 1
ATOM 1936 C C . LYS A 1 231 ? 7.561 18.405 -3.576 1.00 55.50 231 LYS A C 1
ATOM 1938 O O . LYS A 1 231 ? 8.494 18.486 -2.783 1.00 55.50 231 LYS A O 1
ATOM 1943 N N . LYS A 1 232 ? 6.484 17.642 -3.374 1.00 57.47 232 LYS A N 1
ATOM 1944 C CA . LYS A 1 232 ? 6.256 16.872 -2.139 1.00 57.47 232 LYS A CA 1
ATOM 1945 C C . LYS A 1 232 ? 6.416 15.364 -2.299 1.00 57.47 232 LYS A C 1
ATOM 1947 O O . LYS A 1 232 ? 6.715 14.700 -1.320 1.00 57.47 232 LYS A O 1
ATOM 1952 N N . GLY A 1 233 ? 6.254 14.833 -3.510 1.00 60.72 233 GLY A N 1
ATOM 1953 C CA . GLY A 1 233 ? 6.204 13.385 -3.727 1.00 60.72 233 GLY A CA 1
ATOM 1954 C C . GLY A 1 233 ? 4.843 12.755 -3.397 1.00 60.72 233 GLY A C 1
ATOM 1955 O O . GLY A 1 233 ? 4.716 11.536 -3.445 1.00 60.72 233 GLY A O 1
ATOM 1956 N N . ASP A 1 234 ? 3.826 13.576 -3.120 1.00 70.69 234 ASP A N 1
ATOM 1957 C CA . ASP A 1 234 ? 2.501 13.153 -2.660 1.00 70.69 234 ASP A CA 1
ATOM 1958 C C . ASP A 1 234 ? 1.500 12.988 -3.808 1.00 70.69 234 ASP A C 1
ATOM 1960 O O . ASP A 1 234 ? 1.483 13.779 -4.753 1.00 70.69 234 ASP A O 1
ATOM 1964 N N . SER A 1 235 ? 0.578 12.033 -3.689 1.00 75.06 235 SER A N 1
ATOM 1965 C CA . SER A 1 235 ? -0.551 11.896 -4.612 1.00 75.06 235 SER A CA 1
ATOM 1966 C C . SER A 1 235 ? -1.549 13.049 -4.494 1.00 75.06 235 SER A C 1
ATOM 1968 O O . SER A 1 235 ? -2.266 13.186 -3.498 1.00 75.06 235 SER A O 1
ATOM 1970 N N . ILE A 1 236 ? -1.677 13.827 -5.571 1.00 79.50 236 ILE A N 1
ATOM 1971 C CA . ILE A 1 236 ? -2.655 14.915 -5.713 1.00 79.50 236 ILE A CA 1
ATOM 1972 C C . ILE A 1 236 ? -4.082 14.362 -5.600 1.00 79.50 236 ILE A C 1
ATOM 1974 O O . ILE A 1 236 ? -4.938 14.955 -4.943 1.00 79.50 236 ILE A O 1
ATOM 1978 N N . LYS A 1 237 ? -4.342 13.198 -6.207 1.00 84.12 237 LYS A N 1
ATOM 1979 C CA . LYS A 1 237 ? -5.659 12.545 -6.187 1.00 84.12 237 LYS A CA 1
ATOM 1980 C C . LYS A 1 237 ? -6.069 12.127 -4.771 1.00 84.12 237 LYS A C 1
ATOM 1982 O O . LYS A 1 237 ? -7.190 12.434 -4.359 1.00 84.12 237 LYS A O 1
ATOM 1987 N N . VAL A 1 238 ? -5.167 11.489 -4.010 1.00 86.62 238 VAL A N 1
ATOM 1988 C CA . VAL A 1 238 ? -5.434 11.137 -2.600 1.00 86.62 238 VAL A CA 1
ATOM 1989 C C . VAL A 1 238 ? -5.606 12.400 -1.757 1.00 86.62 238 VAL A C 1
ATOM 1991 O O . VAL A 1 238 ? -6.528 12.469 -0.944 1.00 86.62 238 VAL A O 1
ATOM 1994 N N . GLY A 1 239 ? -4.754 13.408 -1.979 1.00 87.19 239 GLY A N 1
ATOM 1995 C CA . GLY A 1 239 ? -4.858 14.746 -1.392 1.00 87.19 239 GLY A CA 1
ATOM 1996 C C . GLY A 1 239 ? -6.265 15.318 -1.495 1.00 87.19 239 GLY A C 1
ATOM 1997 O O . GLY A 1 239 ? -6.909 15.589 -0.481 1.00 87.19 239 GLY A O 1
ATOM 1998 N N . ASN A 1 240 ? -6.766 15.420 -2.724 1.00 89.25 240 ASN A N 1
ATOM 1999 C CA . ASN A 1 240 ? -8.085 15.971 -3.015 1.00 89.25 240 ASN A CA 1
ATOM 2000 C C . ASN A 1 240 ? -9.217 15.151 -2.381 1.00 89.25 240 ASN A C 1
ATOM 2002 O O . ASN A 1 240 ? -10.131 15.730 -1.797 1.00 89.25 240 ASN A O 1
ATOM 2006 N N . LEU A 1 241 ? -9.148 13.817 -2.449 1.00 90.56 241 LEU A N 1
ATOM 2007 C CA . LEU A 1 241 ? -10.146 12.932 -1.839 1.00 90.56 241 LEU A CA 1
ATOM 2008 C C . LEU A 1 241 ? -10.201 13.102 -0.314 1.00 90.56 241 LEU A C 1
ATOM 2010 O O . LEU A 1 241 ? -11.277 13.247 0.267 1.00 90.56 241 LEU A O 1
ATOM 2014 N N . LYS A 1 242 ? -9.036 13.114 0.340 1.00 90.50 242 LYS A N 1
ATOM 2015 C CA . LYS A 1 242 ? -8.912 13.294 1.791 1.00 90.50 242 LYS A CA 1
ATOM 2016 C C . LYS A 1 242 ? -9.479 14.637 2.235 1.00 90.50 242 LYS A C 1
ATOM 2018 O O . LYS A 1 242 ? -10.218 14.690 3.219 1.00 90.50 242 LYS A O 1
ATOM 2023 N N . ASP A 1 243 ? -9.163 15.700 1.507 1.00 90.06 243 ASP A N 1
ATOM 2024 C CA . ASP A 1 243 ? -9.677 17.041 1.770 1.00 90.06 243 ASP A CA 1
ATOM 2025 C C . ASP A 1 243 ? -11.190 17.136 1.568 1.00 90.06 243 ASP A C 1
ATOM 2027 O O . ASP A 1 243 ? -11.878 17.723 2.405 1.00 90.06 243 ASP A O 1
ATOM 2031 N N . HIS A 1 244 ? -11.711 16.537 0.494 1.00 91.69 244 HIS A N 1
ATOM 2032 C CA . HIS A 1 244 ? -13.147 16.468 0.218 1.00 91.69 244 HIS A CA 1
ATOM 2033 C C . HIS A 1 244 ? -13.895 15.785 1.361 1.00 91.69 244 HIS A C 1
ATOM 2035 O O . HIS A 1 244 ? -14.776 16.395 1.963 1.00 91.69 244 HIS A O 1
ATOM 2041 N N . ILE A 1 245 ? -13.479 14.574 1.748 1.00 90.88 245 ILE A N 1
ATOM 2042 C CA . ILE A 1 245 ? -14.098 13.830 2.855 1.00 90.88 245 ILE A CA 1
ATOM 2043 C C . ILE A 1 245 ? -14.037 14.657 4.148 1.00 90.88 245 ILE A C 1
ATOM 2045 O O . ILE A 1 2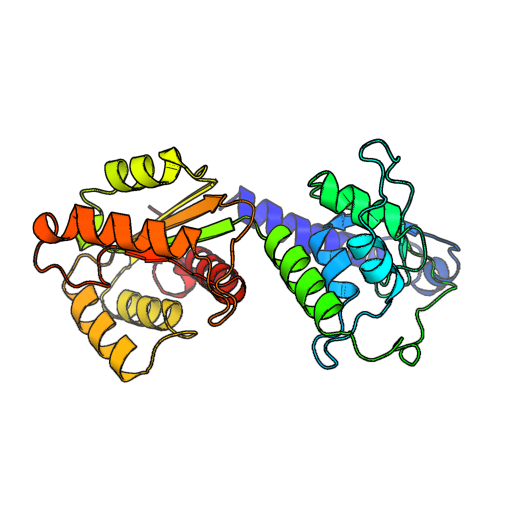45 ? -15.053 14.874 4.804 1.00 90.88 245 ILE A O 1
ATOM 2049 N N . ARG A 1 246 ? -12.871 15.202 4.513 1.00 89.06 246 ARG A N 1
ATOM 2050 C CA . ARG A 1 246 ? -12.729 16.021 5.732 1.00 89.06 246 ARG A CA 1
ATOM 2051 C C . ARG A 1 246 ? -13.696 17.201 5.770 1.00 89.06 246 ARG A C 1
ATOM 2053 O O . ARG A 1 246 ? -14.300 17.452 6.811 1.00 89.06 246 ARG A O 1
ATOM 2060 N N . ARG A 1 247 ? -13.858 17.912 4.652 1.00 89.69 247 ARG A N 1
ATOM 2061 C CA . ARG A 1 247 ? -14.773 19.058 4.557 1.00 89.69 247 ARG A CA 1
ATOM 2062 C C . ARG A 1 247 ? -16.233 18.618 4.664 1.00 89.69 247 ARG A C 1
ATOM 2064 O O . ARG A 1 247 ? -16.961 19.210 5.455 1.00 89.69 247 ARG A O 1
ATOM 2071 N N . SER A 1 248 ? -16.627 17.558 3.960 1.00 90.19 248 SER A N 1
ATOM 2072 C CA . SER A 1 248 ? -18.004 17.040 3.942 1.00 90.19 248 SER A CA 1
ATOM 2073 C C . SER A 1 248 ? -18.509 16.575 5.311 1.00 90.19 248 SER A C 1
ATOM 2075 O O . SER A 1 248 ? -19.691 16.719 5.617 1.00 90.19 248 SER A O 1
ATOM 2077 N N . TYR A 1 249 ? -17.622 16.056 6.167 1.00 87.94 249 TYR A N 1
ATOM 2078 C CA . TYR A 1 249 ? -18.001 15.528 7.485 1.00 87.94 249 TYR A CA 1
ATOM 2079 C C . TYR A 1 249 ? -17.627 16.442 8.657 1.00 87.94 249 TYR A C 1
ATOM 2081 O O . TYR A 1 249 ? -17.873 16.085 9.810 1.00 87.94 249 TYR A O 1
ATOM 2089 N N . ARG A 1 250 ? -17.089 17.640 8.390 1.00 86.19 250 ARG A N 1
ATOM 2090 C CA . ARG A 1 250 ? -16.635 18.581 9.424 1.00 86.19 250 ARG A CA 1
ATOM 2091 C C . ARG A 1 250 ? -17.705 18.939 10.449 1.00 86.19 250 ARG A C 1
ATOM 2093 O O . ARG A 1 250 ? -17.423 18.980 11.638 1.00 86.19 250 ARG A O 1
ATOM 2100 N N . GLU A 1 251 ? -18.916 19.209 9.987 1.00 85.81 251 GLU A N 1
ATOM 2101 C CA . GLU A 1 251 ? -20.034 19.634 10.842 1.00 85.81 251 GLU A CA 1
ATOM 2102 C C . GLU A 1 251 ? -20.883 18.449 11.326 1.00 85.81 251 GLU A C 1
ATOM 2104 O O . GLU A 1 251 ? -21.767 18.608 12.160 1.00 85.81 251 GLU A O 1
ATOM 2109 N N . ARG A 1 252 ? -20.606 17.243 10.811 1.00 86.12 252 ARG A N 1
ATOM 2110 C CA . ARG A 1 252 ? -21.385 16.015 11.049 1.00 86.12 252 ARG A CA 1
ATOM 2111 C C . ARG A 1 252 ? -20.722 15.066 12.052 1.00 86.12 252 ARG A C 1
ATOM 2113 O O . ARG A 1 252 ? -21.288 14.018 12.387 1.00 86.12 252 ARG A O 1
ATOM 2120 N N . VAL A 1 253 ? -19.509 15.395 12.489 1.00 82.00 253 VAL A N 1
ATOM 2121 C CA . VAL A 1 253 ? -18.712 14.624 13.443 1.00 82.00 253 VAL A CA 1
ATOM 2122 C C . VAL A 1 253 ? -18.562 15.431 14.725 1.00 82.00 253 VAL A C 1
ATOM 2124 O O . VAL A 1 253 ? -18.049 16.551 14.718 1.00 82.00 253 VAL A O 1
ATOM 2127 N N . ASP A 1 254 ? -18.998 14.842 15.834 1.00 71.31 254 ASP A N 1
ATOM 2128 C CA . ASP A 1 254 ? -18.931 15.473 17.146 1.00 71.31 254 ASP A CA 1
ATOM 2129 C C . ASP A 1 254 ? -17.468 15.704 17.540 1.00 71.31 254 ASP A C 1
ATOM 2131 O O . ASP A 1 254 ? -16.622 14.823 17.379 1.00 71.31 254 ASP A O 1
ATOM 2135 N N . ASN A 1 255 ? -17.159 16.901 18.052 1.00 66.50 255 ASN A N 1
ATOM 2136 C CA . ASN A 1 255 ? -15.791 17.322 18.376 1.00 66.50 255 ASN A CA 1
ATOM 2137 C C . ASN A 1 255 ? -14.814 17.193 17.189 1.00 66.50 255 ASN A C 1
ATOM 2139 O O . ASN A 1 255 ? -13.679 16.745 17.365 1.00 66.50 255 ASN A O 1
ATOM 2143 N N . TYR A 1 256 ? -15.251 17.582 15.983 1.00 68.38 256 TYR A N 1
ATOM 2144 C CA . TYR A 1 256 ? -14.434 17.517 14.772 1.00 68.38 256 TYR A CA 1
ATOM 2145 C C . TYR A 1 256 ? -13.054 18.156 14.938 1.00 68.38 256 TYR A C 1
ATOM 2147 O O . TYR A 1 256 ? -12.895 19.307 15.351 1.00 68.38 256 TYR A O 1
ATOM 2155 N N . ILE A 1 257 ? -12.045 17.409 14.499 1.00 65.62 257 ILE A N 1
ATOM 2156 C CA . ILE A 1 257 ? -10.659 17.842 14.401 1.00 65.62 257 ILE A CA 1
ATOM 2157 C C . ILE A 1 257 ? -10.158 17.362 13.041 1.00 65.62 257 ILE A C 1
ATOM 2159 O O . ILE A 1 257 ? -10.357 16.199 12.693 1.00 65.62 257 ILE A O 1
ATOM 2163 N N . PHE A 1 258 ? -9.489 18.253 12.299 1.00 58.59 258 PHE A N 1
ATOM 2164 C CA . PHE A 1 258 ? -9.134 18.145 10.869 1.00 58.59 258 PHE A CA 1
ATOM 2165 C C . PHE A 1 258 ? -8.371 16.867 10.457 1.00 58.59 258 PHE A C 1
ATOM 2167 O O . PHE A 1 258 ? -8.157 16.626 9.277 1.00 58.59 258 PHE A O 1
ATOM 2174 N N . ASP A 1 259 ? -7.975 16.028 11.415 1.00 63.00 259 ASP A N 1
ATOM 2175 C CA . ASP A 1 259 ? -7.147 14.839 11.225 1.00 63.00 259 ASP A CA 1
ATOM 2176 C C . ASP A 1 259 ? -7.648 13.589 11.985 1.00 63.00 259 ASP A C 1
ATOM 2178 O O . ASP A 1 259 ? -6.936 12.597 12.109 1.00 63.00 259 ASP A O 1
ATOM 2182 N N . VAL A 1 260 ? -8.878 13.644 12.513 1.00 69.31 260 VAL A N 1
ATOM 2183 C CA . VAL A 1 260 ? -9.521 12.595 13.339 1.00 69.31 260 VAL A CA 1
ATOM 2184 C C . VAL A 1 260 ? -10.782 12.041 12.647 1.00 69.31 260 VAL A C 1
ATOM 2186 O O . VAL A 1 260 ? -11.555 11.300 13.233 1.00 69.31 260 VAL A O 1
ATOM 2189 N N . VAL A 1 261 ? -11.008 12.387 11.377 1.00 80.06 261 VAL A N 1
ATOM 2190 C CA . VAL A 1 261 ? -12.103 11.833 10.553 1.00 80.06 261 VAL A CA 1
ATOM 2191 C C . VAL A 1 261 ? -11.551 10.813 9.571 1.00 80.06 261 VAL A C 1
ATOM 2193 O O . VAL A 1 261 ? -11.921 9.645 9.605 1.00 80.06 261 VAL A O 1
ATOM 2196 N N . TYR A 1 262 ? -10.613 11.256 8.737 1.00 87.56 262 TYR A N 1
ATOM 2197 C CA . TYR A 1 262 ? -10.053 10.467 7.651 1.00 87.56 262 TYR A CA 1
ATOM 2198 C C . TYR A 1 262 ? -8.556 10.742 7.526 1.00 87.56 262 TYR A C 1
ATOM 2200 O O . TYR A 1 262 ? -8.133 11.902 7.425 1.00 87.56 262 TYR A O 1
ATOM 2208 N N . HIS A 1 263 ? -7.758 9.684 7.548 1.00 90.31 263 HIS A N 1
ATOM 2209 C CA . HIS A 1 263 ? -6.337 9.694 7.233 1.00 90.31 263 HIS A CA 1
ATOM 2210 C C . HIS A 1 263 ? -6.120 8.892 5.949 1.00 90.31 263 HIS A C 1
ATOM 2212 O O . HIS A 1 263 ? -6.775 7.882 5.740 1.00 90.31 263 HIS A O 1
ATOM 2218 N N . ALA A 1 264 ? -5.215 9.341 5.091 1.00 89.56 264 ALA A N 1
ATOM 2219 C CA . ALA A 1 264 ? -4.820 8.617 3.893 1.00 89.56 264 ALA A CA 1
ATOM 2220 C C . ALA A 1 264 ? -3.326 8.830 3.669 1.00 89.56 264 ALA A C 1
ATOM 2222 O O . ALA A 1 264 ? -2.848 9.943 3.934 1.00 89.56 264 ALA A O 1
ATOM 2223 N N . ALA A 1 265 ? -2.659 7.767 3.222 1.00 87.06 265 ALA A N 1
ATOM 2224 C CA . ALA A 1 265 ? -1.273 7.764 2.775 1.00 87.06 265 ALA A CA 1
ATOM 2225 C C . ALA A 1 265 ? -1.166 8.412 1.395 1.00 87.06 265 ALA A C 1
ATOM 2227 O O . ALA A 1 265 ? -1.985 8.138 0.516 1.00 87.06 265 ALA A O 1
ATOM 2228 N N . PHE A 1 266 ? -0.171 9.269 1.207 1.00 78.50 266 PHE A N 1
ATOM 2229 C CA . PHE A 1 266 ? 0.014 10.038 -0.018 1.00 78.50 266 PHE A CA 1
ATOM 2230 C C . PHE A 1 266 ? 1.165 9.528 -0.874 1.00 78.50 266 PHE A C 1
ATOM 2232 O O . PHE A 1 266 ? 1.123 9.702 -2.093 1.00 78.50 266 PHE A O 1
ATOM 2239 N N . SER A 1 267 ? 2.155 8.897 -0.246 1.00 74.38 267 SER A N 1
ATOM 2240 C CA . SER A 1 267 ? 3.291 8.263 -0.913 1.00 74.38 267 SER A CA 1
ATOM 2241 C C . SER A 1 267 ? 3.163 6.739 -0.937 1.00 74.38 267 SER A C 1
ATOM 2243 O O . SER A 1 267 ? 2.386 6.132 -0.191 1.00 74.38 267 SER A O 1
ATOM 2245 N N . ARG A 1 268 ? 3.962 6.096 -1.793 1.00 73.75 268 ARG A N 1
ATOM 2246 C CA . ARG A 1 268 ? 4.045 4.632 -1.870 1.00 73.75 268 ARG A CA 1
ATOM 2247 C C . ARG A 1 268 ? 4.548 4.038 -0.560 1.00 73.75 268 ARG A C 1
ATOM 2249 O O . ARG A 1 268 ? 4.017 3.038 -0.090 1.00 73.75 268 ARG A O 1
ATOM 2256 N N . GLU A 1 269 ? 5.576 4.646 0.015 1.00 75.44 269 GLU A N 1
ATOM 2257 C CA . GLU A 1 269 ? 6.201 4.218 1.261 1.00 75.44 269 GLU A CA 1
ATOM 2258 C C . GLU A 1 269 ? 5.182 4.239 2.412 1.00 75.44 269 GLU A C 1
ATOM 2260 O O . GLU A 1 269 ? 5.049 3.252 3.137 1.00 75.44 269 GLU A O 1
ATOM 2265 N N . GLU A 1 270 ? 4.372 5.296 2.509 1.00 82.00 270 GLU A N 1
ATOM 2266 C CA . GLU A 1 270 ? 3.264 5.357 3.466 1.00 82.00 270 GLU A CA 1
ATOM 2267 C C . GLU A 1 270 ? 2.163 4.335 3.161 1.00 82.00 270 GLU A C 1
ATOM 2269 O O . GLU A 1 270 ? 1.624 3.731 4.086 1.00 82.00 270 GLU A O 1
ATOM 2274 N N . CYS A 1 271 ? 1.815 4.113 1.888 1.00 83.94 271 CYS A N 1
ATOM 2275 C CA . CYS A 1 271 ? 0.802 3.121 1.518 1.00 83.94 271 CYS A CA 1
ATOM 2276 C C . CYS A 1 271 ? 1.239 1.708 1.917 1.00 83.94 271 CYS A C 1
ATOM 2278 O O . CYS A 1 271 ? 0.447 0.966 2.500 1.00 83.94 271 CYS A O 1
ATOM 2280 N N . LEU A 1 272 ? 2.500 1.345 1.666 1.00 81.19 272 LEU A N 1
ATOM 2281 C CA . LEU A 1 272 ? 3.073 0.066 2.086 1.00 81.19 272 LEU A CA 1
ATOM 2282 C C . LEU A 1 272 ? 3.056 -0.076 3.608 1.00 81.19 272 LEU A C 1
ATOM 2284 O O . LEU A 1 272 ? 2.549 -1.079 4.116 1.00 81.19 272 LEU A O 1
ATOM 2288 N N . HIS A 1 273 ? 3.527 0.950 4.322 1.00 86.12 273 HIS A N 1
ATOM 2289 C CA . HIS A 1 273 ? 3.527 0.982 5.783 1.00 86.12 273 HIS A CA 1
ATOM 2290 C C . HIS A 1 273 ? 2.114 0.840 6.354 1.00 86.12 273 HIS A C 1
ATOM 2292 O O . HIS A 1 273 ? 1.852 -0.076 7.129 1.00 86.12 273 HIS A O 1
ATOM 2298 N N . LEU A 1 274 ? 1.159 1.675 5.935 1.00 89.75 274 LEU A N 1
ATOM 2299 C CA . LEU A 1 274 ? -0.222 1.589 6.417 1.00 89.75 274 LEU A CA 1
ATOM 2300 C C . LEU A 1 274 ? -0.878 0.257 6.049 1.00 89.75 274 LEU A C 1
ATOM 2302 O O . LEU A 1 274 ? -1.622 -0.298 6.857 1.00 89.75 274 LEU A O 1
ATOM 2306 N N . SER A 1 275 ? -0.608 -0.277 4.855 1.00 88.44 275 SER A N 1
ATOM 2307 C CA . SER A 1 275 ? -1.107 -1.590 4.437 1.00 88.44 275 SER A CA 1
ATOM 2308 C C . SER A 1 275 ? -0.602 -2.691 5.368 1.00 88.44 275 SER A C 1
ATOM 2310 O O . SER A 1 275 ? -1.383 -3.563 5.755 1.00 88.44 275 SER A O 1
ATOM 2312 N N . GLU A 1 276 ? 0.678 -2.656 5.745 1.00 89.00 276 GLU A N 1
ATOM 2313 C CA . GLU A 1 276 ? 1.280 -3.585 6.703 1.00 89.00 276 GLU A CA 1
ATOM 2314 C C . GLU A 1 276 ? 0.685 -3.413 8.103 1.00 89.00 276 GLU A C 1
ATOM 2316 O O . GLU A 1 276 ? 0.185 -4.383 8.673 1.00 89.00 276 GLU A O 1
ATOM 2321 N N . VAL A 1 277 ? 0.623 -2.180 8.610 1.00 91.25 277 VAL A N 1
ATOM 2322 C CA . VAL A 1 277 ? 0.054 -1.864 9.928 1.00 91.25 277 VAL A CA 1
ATOM 2323 C C . VAL A 1 277 ? -1.396 -2.347 10.039 1.00 91.25 277 VAL A C 1
ATOM 2325 O O . VAL A 1 277 ? -1.733 -3.022 11.010 1.00 91.25 277 VAL A O 1
ATOM 2328 N N . LEU A 1 278 ? -2.229 -2.116 9.014 1.00 92.25 278 LEU A N 1
ATOM 2329 C CA . LEU A 1 278 ? -3.610 -2.620 8.947 1.00 92.25 278 LEU A CA 1
ATOM 2330 C C . LEU A 1 278 ? -3.704 -4.147 8.963 1.00 92.25 278 LEU A C 1
ATOM 2332 O O . LEU A 1 278 ? -4.643 -4.696 9.539 1.00 92.25 278 LEU A O 1
ATOM 2336 N N . LYS A 1 279 ? -2.766 -4.847 8.317 1.00 88.50 279 LYS A N 1
ATOM 2337 C CA . LYS A 1 279 ? -2.730 -6.320 8.300 1.00 88.50 279 LYS A CA 1
ATOM 2338 C C . LYS A 1 279 ? -2.300 -6.888 9.648 1.00 88.50 279 LYS A C 1
ATOM 2340 O O . LYS A 1 279 ? -2.790 -7.947 10.032 1.00 88.50 279 LYS A O 1
ATOM 2345 N N . ASP A 1 280 ? -1.428 -6.173 10.345 1.00 91.75 280 ASP A N 1
ATOM 2346 C CA . ASP A 1 280 ? -0.800 -6.595 11.590 1.00 91.75 280 ASP A CA 1
ATOM 2347 C C . ASP A 1 280 ? -1.513 -6.085 12.848 1.00 91.75 280 ASP A C 1
ATOM 2349 O O . ASP A 1 280 ? -0.977 -6.215 13.947 1.00 91.75 280 ASP A O 1
ATOM 2353 N N . ALA A 1 281 ? -2.736 -5.559 12.727 1.00 90.56 281 ALA A N 1
ATOM 2354 C CA . ALA A 1 281 ? -3.503 -5.014 13.848 1.00 90.56 281 ALA A CA 1
ATOM 2355 C C . ALA A 1 281 ? -3.617 -5.961 15.060 1.00 90.56 281 ALA A C 1
ATOM 2357 O O . ALA A 1 281 ? -3.532 -5.507 16.201 1.00 90.56 281 ALA A O 1
ATOM 2358 N N . GLU A 1 282 ? -3.704 -7.276 14.834 1.00 93.25 282 GLU A N 1
ATOM 2359 C CA . GLU A 1 282 ? -3.706 -8.299 15.895 1.00 93.25 282 GLU A CA 1
ATOM 2360 C C . GLU A 1 282 ? -2.445 -8.260 16.773 1.00 93.25 282 GLU A C 1
ATOM 2362 O 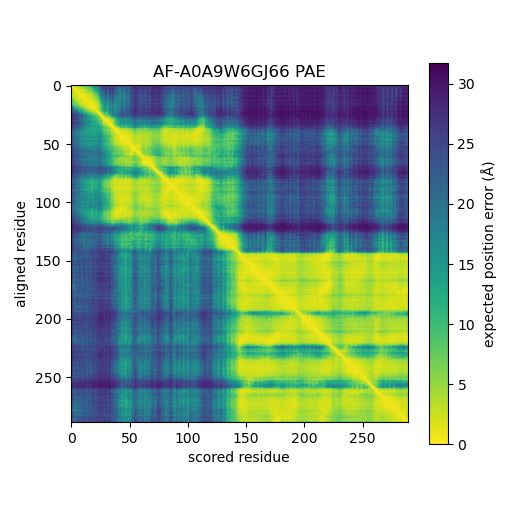O . GLU A 1 282 ? -2.536 -8.434 17.990 1.00 93.25 282 GLU A O 1
ATOM 2367 N N . LYS A 1 283 ? -1.271 -7.943 16.203 1.00 92.88 283 LYS A N 1
ATOM 2368 C CA . LYS A 1 283 ? -0.013 -7.792 16.964 1.00 92.88 283 LYS A CA 1
ATOM 2369 C C . LYS A 1 283 ? -0.078 -6.642 17.972 1.00 92.88 283 LYS A C 1
ATOM 2371 O O . LYS A 1 283 ? 0.693 -6.620 18.928 1.00 92.88 283 LYS A O 1
ATOM 2376 N N . TYR A 1 284 ? -1.002 -5.709 17.766 1.00 91.19 284 TYR A N 1
ATOM 2377 C CA . TYR A 1 284 ? -1.210 -4.525 18.592 1.00 91.19 284 TYR A CA 1
ATOM 2378 C C . TYR A 1 284 ? -2.495 -4.606 19.427 1.00 91.19 284 TYR A C 1
ATOM 2380 O O . TYR A 1 284 ? -2.933 -3.597 19.969 1.00 91.19 284 TYR A O 1
ATOM 2388 N N . GLY A 1 285 ? -3.102 -5.792 19.558 1.00 91.69 285 GLY A N 1
ATOM 2389 C CA . GLY A 1 285 ? -4.331 -5.984 20.335 1.00 91.69 285 GLY A CA 1
ATOM 2390 C C . GLY A 1 285 ? -5.607 -5.528 19.623 1.00 91.69 285 GLY A C 1
ATOM 2391 O O . GLY A 1 285 ? -6.600 -5.241 20.295 1.00 91.69 285 GLY A O 1
ATOM 2392 N N . GLY A 1 286 ? -5.567 -5.422 18.293 1.00 94.06 286 GLY A N 1
ATOM 2393 C CA . GLY A 1 286 ? -6.742 -5.250 17.447 1.00 94.06 286 GLY A CA 1
ATOM 2394 C C . GLY A 1 286 ? -7.407 -6.585 17.101 1.00 94.06 286 GLY A C 1
ATOM 2395 O O . GLY A 1 286 ? -6.743 -7.603 16.941 1.00 94.06 286 GLY A O 1
ATOM 2396 N N . GLU A 1 287 ? -8.720 -6.570 16.936 1.00 94.50 287 GLU A N 1
ATOM 2397 C CA . GLU A 1 287 ? -9.555 -7.685 16.509 1.00 94.50 287 GLU A CA 1
ATOM 2398 C C . GLU A 1 287 ? -10.320 -7.268 15.253 1.00 94.50 287 GLU A C 1
ATOM 2400 O O . GLU A 1 287 ? -10.947 -6.204 15.209 1.00 94.50 287 GLU A O 1
ATOM 2405 N N . PHE A 1 288 ? -10.247 -8.099 14.212 1.00 92.56 288 PHE A N 1
ATOM 2406 C CA . PHE A 1 288 ? -11.007 -7.877 12.986 1.00 92.56 288 PHE A CA 1
ATOM 2407 C C . PHE A 1 288 ? -12.467 -8.291 13.200 1.00 92.56 288 PHE A C 1
ATOM 2409 O O . PHE A 1 288 ? -12.739 -9.458 13.485 1.00 92.56 288 PHE A O 1
ATOM 2416 N N . LEU A 1 289 ? -13.377 -7.333 13.034 1.00 90.00 289 LEU A N 1
ATOM 2417 C CA . LEU A 1 289 ? -14.828 -7.500 13.132 1.00 90.00 289 LEU A CA 1
ATOM 2418 C C . LEU A 1 289 ? -15.450 -7.958 11.808 1.00 90.00 289 LEU A C 1
ATOM 2420 O O . LEU A 1 289 ? -15.007 -7.467 10.739 1.00 90.00 289 LEU A O 1
#

Organism: NCBI:txid1123000